Protein AF-A0A545UC79-F1 (afdb_monomer)

Organism: NCBI:txid2592383

Mean predicted aligned error: 7.48 Å

Solvent-accessible surface area (backbone atoms only — not comparable to full-atom values): 13800 Å² total; per-residue (Å²): 132,87,80,84,92,86,89,80,76,95,66,86,72,82,70,69,90,63,77,70,74,86,41,72,68,56,52,54,50,50,51,50,53,34,49,52,44,25,54,51,18,60,78,69,70,35,62,67,54,27,49,55,22,24,54,52,22,40,51,50,14,53,53,28,40,57,49,24,74,70,45,81,54,67,62,61,22,34,45,24,15,30,50,14,23,52,23,13,53,74,35,73,43,87,56,25,64,58,35,20,51,60,27,42,72,60,44,43,80,68,46,25,71,76,32,31,58,41,40,46,45,31,64,45,49,62,46,54,48,51,45,51,54,40,50,53,50,49,5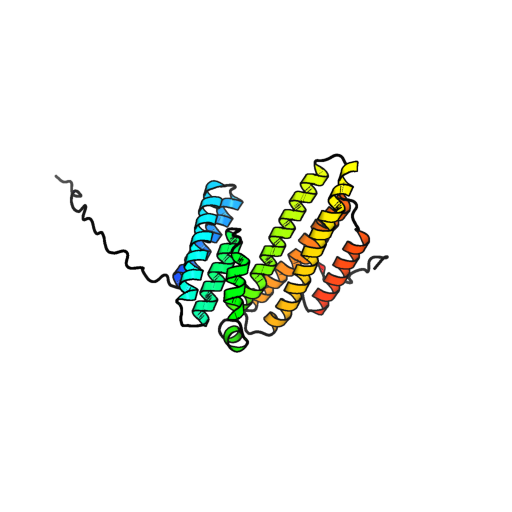5,50,51,44,50,52,41,69,73,46,60,81,85,56,11,53,77,46,17,69,60,41,53,48,43,42,49,53,48,52,54,40,50,55,51,51,56,56,49,46,58,57,48,73,76,44,90,41,60,68,66,58,55,52,54,51,50,52,52,53,37,43,44,52,51,46,48,41,53,46,50,34,40,46,38,18,58,67,14,69,34,70,41,70,63,45,54,39,50,49,53,51,48,40,52,52,41,41,75,74,67,50,88,36,75,91,51,64,67,84,79,75,77,57,98,89,100

Nearest PDB structures (foldseek):
  5cwn-assembly1_A  TM=3.348E-01  e=8.578E-02  synthetic construct
  7rdr-assembly1_A  TM=3.101E-01  e=3.745E-02  unidentified
  8fbo-assembly1_C  TM=2.788E-01  e=2.053E-01  synthetic construct
  4i1a-assembly3_A  TM=3.605E-01  e=6.729E+00  Bacillus subtilis subsp. subtilis str. 168
  4i1a-assembly3_B  TM=3.611E-01  e=9.132E+00  Bacillus subtilis subsp. subtilis str. 168

Structure (mmCIF, N/CA/C/O backbone):
data_AF-A0A545UC79-F1
#
_entry.id   AF-A0A545UC79-F1
#
loop_
_atom_site.group_PDB
_atom_site.id
_atom_site.type_symbol
_atom_site.label_atom_id
_atom_site.label_alt_id
_atom_site.label_comp_id
_atom_site.label_asym_id
_atom_site.label_entity_id
_atom_site.label_seq_id
_atom_site.pdbx_PDB_ins_code
_atom_site.Cartn_x
_atom_site.Cartn_y
_atom_site.Cartn_z
_atom_site.occupancy
_atom_site.B_iso_or_equiv
_atom_site.auth_seq_id
_atom_site.auth_comp_id
_atom_site.auth_asym_id
_atom_site.auth_atom_id
_atom_site.pdbx_PDB_model_num
ATOM 1 N N . MET A 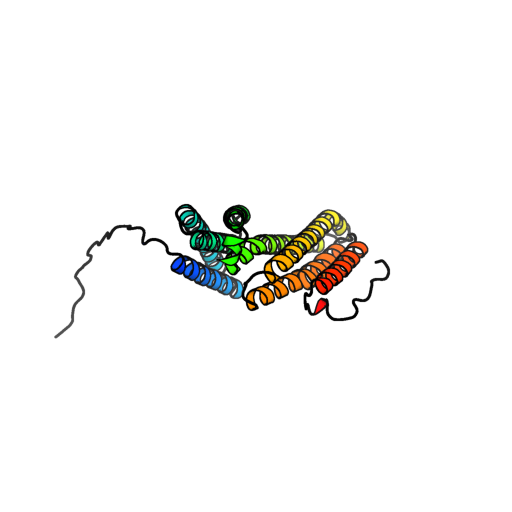1 1 ? -0.775 60.692 33.493 1.00 32.34 1 MET A N 1
ATOM 2 C CA . MET A 1 1 ? -0.676 59.958 32.210 1.00 32.34 1 MET A CA 1
ATOM 3 C C . MET A 1 1 ? 0.124 58.696 32.493 1.00 32.34 1 MET A C 1
ATOM 5 O O . MET A 1 1 ? 1.269 58.822 32.893 1.00 32.34 1 MET A O 1
ATOM 9 N N . MET A 1 2 ? -0.527 57.537 32.677 1.00 28.33 2 MET A N 1
ATOM 10 C CA . MET A 1 2 ? -0.784 56.538 31.611 1.00 28.33 2 MET A CA 1
ATOM 11 C C . MET A 1 2 ? 0.509 56.281 30.829 1.00 28.33 2 MET A C 1
ATOM 13 O O . MET A 1 2 ? 0.974 57.180 30.146 1.00 28.33 2 MET A O 1
ATOM 17 N N . THR A 1 3 ? 1.173 55.137 30.963 1.00 37.41 3 THR A N 1
ATOM 18 C CA . THR A 1 3 ? 0.657 53.778 30.719 1.00 37.41 3 THR A CA 1
ATOM 19 C C . THR A 1 3 ? 1.371 52.755 31.615 1.00 37.41 3 THR A C 1
ATOM 21 O O . THR A 1 3 ? 2.590 52.772 31.735 1.00 37.41 3 THR A O 1
ATOM 24 N N . LEU A 1 4 ? 0.625 51.973 32.400 1.00 28.64 4 LEU A N 1
ATOM 25 C CA . LEU A 1 4 ? 0.067 50.658 32.025 1.00 28.64 4 LEU A CA 1
ATOM 26 C C . LEU A 1 4 ? 1.176 49.603 31.802 1.00 28.64 4 LEU A C 1
ATOM 28 O O . LEU A 1 4 ? 1.830 49.587 30.771 1.00 28.64 4 LEU A O 1
ATOM 32 N N . GLN A 1 5 ? 1.506 48.798 32.816 1.00 32.84 5 GLN A N 1
ATOM 33 C CA . GLN A 1 5 ? 0.835 47.518 33.112 1.00 32.84 5 GLN A CA 1
ATOM 34 C C . GLN A 1 5 ? 1.309 46.383 32.189 1.00 32.84 5 GLN A C 1
ATOM 36 O O . GLN A 1 5 ? 0.741 46.179 31.121 1.00 32.84 5 GLN A O 1
ATOM 41 N N . ARG A 1 6 ? 2.328 45.636 32.652 1.00 31.09 6 ARG A N 1
ATOM 42 C CA . ARG A 1 6 ? 2.493 44.161 32.571 1.00 31.09 6 ARG A CA 1
ATOM 43 C C . ARG A 1 6 ? 3.922 43.758 32.980 1.00 31.09 6 ARG A C 1
ATOM 45 O O . ARG A 1 6 ? 4.699 43.241 32.194 1.00 31.09 6 ARG A O 1
ATOM 52 N N . PHE A 1 7 ? 4.254 43.996 34.244 1.00 35.28 7 PHE A N 1
ATOM 53 C CA . PHE A 1 7 ? 5.338 43.305 34.945 1.00 35.28 7 PHE A CA 1
ATOM 54 C C . PHE A 1 7 ? 4.713 42.691 36.191 1.00 35.28 7 PHE A C 1
ATOM 56 O O . PHE A 1 7 ? 4.659 43.324 37.237 1.00 35.28 7 PHE A O 1
ATOM 63 N N . LEU A 1 8 ? 4.113 41.514 36.037 1.00 30.45 8 LEU A N 1
ATOM 64 C CA . LEU A 1 8 ? 3.704 40.650 37.141 1.00 30.45 8 LEU A CA 1
ATOM 65 C C . LEU A 1 8 ? 3.280 39.299 36.568 1.00 30.45 8 LEU A C 1
ATOM 67 O O . LEU A 1 8 ? 2.527 39.246 35.600 1.00 30.45 8 LEU A O 1
ATOM 71 N N . LEU A 1 9 ? 3.753 38.246 37.234 1.00 29.98 9 LEU A N 1
ATOM 72 C CA . LEU A 1 9 ? 3.413 36.834 37.049 1.00 29.98 9 LEU A CA 1
ATOM 73 C C . LEU A 1 9 ? 4.197 36.096 35.953 1.00 29.98 9 LEU A C 1
ATOM 75 O O . LEU A 1 9 ? 3.643 35.390 35.118 1.00 29.98 9 LEU A O 1
ATOM 79 N N . VAL A 1 10 ? 5.525 36.100 36.110 1.00 35.62 10 VAL A N 1
ATOM 80 C CA . VAL A 1 10 ? 6.280 34.836 36.056 1.00 35.62 10 VAL A CA 1
ATOM 81 C C . VAL A 1 10 ? 5.827 34.014 37.267 1.00 35.62 10 VAL A C 1
ATOM 83 O O . VAL A 1 10 ? 6.476 33.992 38.308 1.00 35.62 10 VAL A O 1
ATOM 86 N N . PHE A 1 11 ? 4.633 33.428 37.175 1.00 33.75 11 PHE A N 1
ATOM 87 C CA . PHE A 1 11 ? 4.241 32.340 38.055 1.00 33.75 11 PHE A CA 1
ATOM 88 C C . PHE A 1 11 ? 4.544 31.061 37.303 1.00 33.75 11 PHE A C 1
ATOM 90 O O . PHE A 1 11 ? 3.885 30.688 36.335 1.00 33.75 11 PHE A O 1
ATOM 97 N N . PHE A 1 12 ? 5.621 30.449 37.767 1.00 37.44 12 PHE A N 1
ATOM 98 C CA . PHE A 1 12 ? 6.036 29.090 37.520 1.00 37.44 12 PHE A CA 1
ATOM 99 C C . PHE A 1 12 ? 4.898 28.159 37.966 1.00 37.44 12 PHE A C 1
ATOM 101 O O . PHE A 1 12 ? 4.902 27.611 39.063 1.00 37.44 12 PHE A O 1
ATOM 108 N N . VAL A 1 13 ? 3.873 28.013 37.130 1.00 38.94 13 VAL A N 1
ATOM 109 C CA . VAL A 1 13 ? 2.944 26.897 37.225 1.00 38.94 13 VAL A CA 1
ATOM 110 C C . VAL A 1 13 ? 3.593 25.765 36.443 1.00 38.94 13 VAL A C 1
ATOM 112 O O . VAL A 1 13 ? 3.283 25.497 35.287 1.00 38.94 13 VAL A O 1
ATOM 115 N N . VAL A 1 14 ? 4.516 25.083 37.125 1.00 42.03 14 VAL A N 1
ATOM 116 C CA . VAL A 1 14 ? 4.709 23.640 36.962 1.00 42.03 14 VAL A CA 1
ATOM 117 C C . VAL A 1 14 ? 3.403 23.002 37.441 1.00 42.03 14 VAL A C 1
ATOM 119 O O . VAL A 1 14 ? 3.298 22.464 38.539 1.00 42.03 14 VAL A O 1
ATOM 122 N N . ALA A 1 15 ? 2.345 23.156 36.643 1.00 37.91 15 ALA A N 1
ATOM 123 C CA . ALA A 1 15 ? 1.184 22.299 36.738 1.00 37.91 15 ALA A CA 1
ATOM 124 C C . ALA A 1 15 ? 1.618 21.003 36.083 1.00 37.91 15 ALA A C 1
ATOM 126 O O . ALA A 1 15 ? 1.737 20.920 34.866 1.00 37.91 15 ALA A O 1
ATOM 127 N N . MET A 1 16 ? 1.955 20.056 36.951 1.00 37.16 16 MET A N 1
ATOM 128 C CA . MET A 1 16 ? 1.711 18.633 36.796 1.00 37.16 16 MET A CA 1
ATOM 129 C C . MET A 1 16 ? 1.531 18.185 35.345 1.00 37.16 16 MET A C 1
ATOM 131 O O . MET A 1 16 ? 0.486 18.411 34.736 1.00 37.16 16 MET A O 1
ATOM 135 N N . THR A 1 17 ? 2.512 17.430 34.855 1.00 40.69 17 THR A N 1
ATOM 136 C CA . THR A 1 17 ? 2.341 16.394 33.836 1.00 40.69 17 THR A CA 1
ATOM 137 C C . THR A 1 17 ? 1.339 15.342 34.331 1.00 40.69 17 THR A C 1
ATOM 139 O O . THR A 1 17 ? 1.647 14.163 34.483 1.00 40.69 17 THR A O 1
ATOM 142 N N . GLY A 1 18 ? 0.107 15.760 34.616 1.00 36.09 18 GLY A N 1
ATOM 143 C CA . GLY A 1 18 ? -1.032 14.887 34.480 1.00 36.09 18 GLY A CA 1
ATOM 144 C C . GLY A 1 18 ? -1.056 14.535 33.008 1.00 36.09 18 GLY A C 1
ATOM 145 O O . GLY A 1 18 ? -1.208 15.419 32.168 1.00 36.09 18 GLY A O 1
ATOM 146 N N . CYS A 1 19 ? -0.827 13.263 32.696 1.00 47.28 19 CYS A N 1
ATOM 147 C CA . CYS A 1 19 ? -1.180 12.709 31.403 1.00 47.28 19 CYS A CA 1
ATOM 148 C C . CYS A 1 19 ? -2.651 13.069 31.178 1.00 47.28 19 CYS A C 1
ATOM 150 O O . CYS A 1 19 ? -3.532 12.384 31.696 1.00 47.28 19 CYS A O 1
ATOM 152 N N . THR A 1 20 ? -2.939 14.168 30.477 1.00 48.56 20 THR A N 1
ATOM 153 C CA . THR A 1 20 ? -4.268 14.381 29.920 1.00 48.56 20 THR A CA 1
ATOM 154 C C . THR A 1 20 ? -4.482 13.160 29.059 1.00 48.56 20 THR A C 1
ATOM 156 O O . THR A 1 20 ? -3.719 12.954 28.115 1.00 48.56 20 THR A O 1
ATOM 159 N N . ALA A 1 21 ? -5.380 12.277 29.497 1.00 57.69 21 ALA A N 1
ATOM 160 C CA . ALA A 1 21 ? -5.573 10.977 28.884 1.00 57.69 21 ALA A CA 1
ATOM 161 C C . ALA A 1 21 ? -5.749 11.209 27.388 1.00 57.69 21 ALA A C 1
ATOM 163 O O . ALA A 1 21 ? -6.736 11.814 26.992 1.00 57.69 21 ALA A O 1
ATOM 164 N N . PHE A 1 22 ? -4.748 10.830 26.592 1.00 74.69 22 PHE A N 1
ATOM 165 C CA . PHE A 1 22 ? -4.769 11.025 25.153 1.00 74.69 22 PHE A CA 1
ATOM 166 C C . PHE A 1 22 ? -5.973 10.260 24.612 1.00 74.69 22 PHE A C 1
ATOM 168 O O . PHE A 1 22 ? -5.982 9.026 24.628 1.00 74.69 22 PHE A O 1
ATOM 175 N N . GLN A 1 23 ? -7.034 10.987 24.258 1.00 89.38 23 GLN A N 1
ATOM 176 C CA . GLN A 1 23 ? -8.300 10.372 23.892 1.00 89.38 23 GLN A CA 1
ATOM 177 C C . GLN A 1 23 ? -8.288 10.022 22.410 1.00 89.38 23 GLN A C 1
ATOM 179 O O . GLN A 1 23 ? -7.609 10.647 21.595 1.00 89.38 23 GLN A O 1
ATOM 184 N N . LEU A 1 24 ? -9.122 9.058 22.026 1.00 91.38 24 LEU A N 1
ATOM 185 C CA . LEU A 1 24 ? -9.256 8.644 20.631 1.00 91.38 24 LEU A CA 1
ATOM 186 C C . LEU A 1 24 ? -9.615 9.815 19.697 1.00 91.38 24 LEU A C 1
ATOM 188 O O . LEU A 1 24 ? -9.204 9.844 18.535 1.00 91.38 24 LEU A O 1
ATOM 192 N N . ARG A 1 25 ? -10.378 10.796 20.193 1.00 92.56 25 ARG A N 1
ATOM 193 C CA . ARG A 1 25 ? -10.701 12.017 19.445 1.00 92.56 25 ARG A CA 1
ATOM 194 C C . ARG A 1 25 ? -9.442 12.824 19.122 1.00 92.56 25 ARG A C 1
ATOM 196 O O . ARG A 1 25 ? -9.257 13.206 17.969 1.00 92.56 25 ARG A O 1
ATOM 203 N N . ASP A 1 26 ? -8.574 13.020 20.110 1.00 93.75 26 ASP A N 1
ATOM 204 C CA . ASP A 1 26 ? -7.333 13.780 19.955 1.00 93.75 26 ASP A CA 1
ATOM 205 C C . ASP A 1 26 ? -6.373 13.042 19.008 1.00 93.75 26 ASP A C 1
ATOM 207 O O . ASP A 1 26 ? -5.783 13.660 18.126 1.00 93.75 26 ASP A O 1
ATOM 211 N N . ALA A 1 27 ? -6.321 11.706 19.086 1.00 95.81 27 ALA A N 1
ATOM 212 C CA . ALA A 1 27 ? -5.548 10.867 18.169 1.00 95.81 27 ALA A CA 1
ATOM 213 C C . ALA A 1 27 ? -5.991 11.000 16.704 1.00 95.81 27 ALA A C 1
ATOM 215 O O . ALA A 1 27 ? -5.165 11.125 15.799 1.00 95.81 27 ALA A O 1
ATOM 216 N N . ASN A 1 28 ? -7.303 11.014 16.453 1.00 95.19 28 ASN A N 1
ATOM 217 C CA . ASN A 1 28 ? -7.843 11.221 15.107 1.00 95.19 28 ASN A CA 1
ATOM 218 C C . ASN A 1 28 ? -7.565 12.626 14.569 1.00 95.19 28 ASN A C 1
ATOM 220 O O . ASN A 1 28 ? -7.262 12.791 13.383 1.00 95.19 28 ASN A O 1
ATOM 224 N N . GLN A 1 29 ? -7.678 13.634 15.432 1.00 96.25 29 GLN A N 1
ATOM 225 C CA . GLN A 1 29 ? -7.387 15.0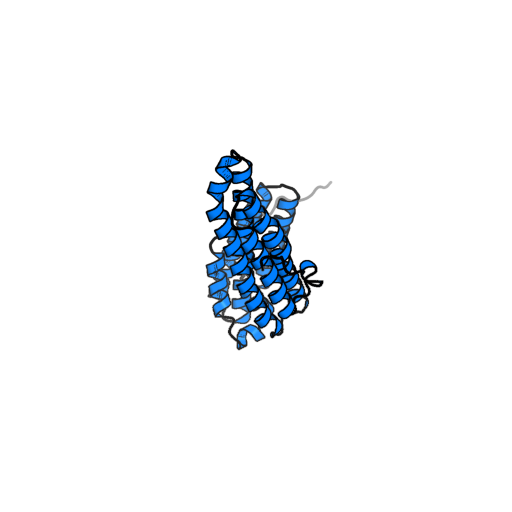10 15.064 1.00 96.25 29 GLN A CA 1
ATOM 226 C C . GLN A 1 29 ? -5.898 15.182 14.744 1.00 96.25 29 GLN A C 1
ATOM 228 O O . GLN A 1 29 ? -5.571 15.717 13.687 1.00 96.25 29 GLN A O 1
ATOM 233 N N . ALA A 1 30 ? -5.007 14.666 15.594 1.00 96.69 30 ALA A N 1
ATOM 234 C CA . ALA A 1 30 ? -3.565 14.685 15.368 1.00 96.69 30 ALA A CA 1
ATOM 235 C C . ALA A 1 30 ? -3.190 13.979 14.058 1.00 96.69 30 ALA A C 1
ATOM 237 O O . ALA A 1 30 ? -2.445 14.542 13.258 1.00 96.69 30 ALA A O 1
ATOM 238 N N . LEU A 1 31 ? -3.773 12.804 13.782 1.00 97.25 31 LEU A N 1
ATOM 239 C CA . LEU A 1 31 ? -3.550 12.087 12.522 1.00 97.25 31 LEU A CA 1
ATOM 240 C C . LEU A 1 31 ? -3.873 12.966 11.312 1.00 97.25 31 LEU A C 1
ATOM 242 O O . LEU A 1 31 ? -3.082 13.051 10.379 1.00 97.25 31 LEU A O 1
ATOM 246 N N . THR A 1 32 ? -5.025 13.636 11.347 1.00 96.19 32 THR A N 1
ATOM 247 C CA . THR A 1 32 ? -5.476 14.507 10.256 1.00 96.19 32 THR A CA 1
ATOM 248 C C . THR A 1 32 ? -4.541 15.701 10.076 1.00 96.19 32 THR A C 1
ATOM 250 O O . THR A 1 32 ? -4.117 15.974 8.957 1.00 96.19 32 THR A O 1
ATOM 253 N N . ILE A 1 33 ? -4.183 16.384 11.168 1.00 96.75 33 ILE A N 1
ATOM 254 C CA . ILE A 1 33 ? -3.300 17.560 11.145 1.00 96.75 33 ILE A CA 1
ATOM 255 C C . ILE A 1 33 ? -1.925 17.181 10.587 1.00 96.75 33 ILE A C 1
ATOM 257 O O . ILE A 1 33 ? -1.437 17.840 9.670 1.00 96.75 33 ILE A O 1
ATOM 261 N N . HIS A 1 34 ? -1.296 16.127 11.110 1.00 97.00 34 HIS A N 1
ATOM 262 C CA . HIS A 1 34 ? 0.049 15.751 10.680 1.00 97.00 34 HIS A CA 1
ATOM 263 C C . HIS A 1 34 ? 0.067 15.215 9.245 1.00 97.00 34 HIS A C 1
ATOM 265 O O . HIS A 1 34 ? 0.985 15.538 8.494 1.00 97.00 34 HIS A O 1
ATOM 271 N N . TYR A 1 35 ? -0.966 14.476 8.827 1.00 95.69 35 TYR A N 1
ATOM 272 C CA . TYR A 1 35 ? -1.107 14.045 7.436 1.00 95.69 35 TYR A CA 1
ATOM 273 C C . TYR A 1 35 ? -1.265 15.235 6.476 1.00 95.69 35 TYR A C 1
ATOM 275 O O . TYR A 1 35 ? -0.562 15.311 5.474 1.00 95.69 35 TYR A O 1
ATOM 283 N N . GLN A 1 36 ? -2.120 16.210 6.802 1.00 96.69 36 GLN A N 1
ATOM 284 C CA . GLN A 1 36 ? -2.286 17.419 5.985 1.00 96.69 36 GLN A CA 1
ATOM 285 C C . GLN A 1 36 ? -1.003 18.260 5.922 1.00 96.69 36 GLN A C 1
ATOM 287 O O . GLN A 1 36 ? -0.681 18.821 4.874 1.00 96.69 36 GLN A O 1
ATOM 292 N N . ALA A 1 37 ? -0.256 18.339 7.028 1.00 96.00 37 ALA A N 1
ATOM 293 C CA . ALA A 1 37 ? 1.046 18.998 7.053 1.00 96.00 37 ALA A CA 1
ATOM 294 C C . ALA A 1 37 ? 2.045 18.295 6.121 1.00 96.00 37 ALA A C 1
ATOM 296 O O . ALA A 1 37 ? 2.720 18.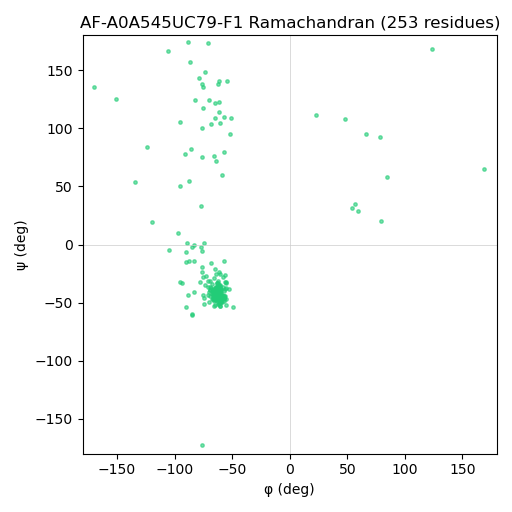970 5.343 1.00 96.00 37 ALA A O 1
ATOM 297 N N . LEU A 1 38 ? 2.090 16.957 6.146 1.00 96.50 38 LEU A N 1
ATOM 298 C CA . LEU A 1 38 ? 2.932 16.160 5.255 1.00 96.50 38 LEU A CA 1
ATOM 299 C C . LEU A 1 38 ? 2.550 16.366 3.782 1.00 96.50 38 LEU A C 1
ATOM 301 O O . LEU A 1 38 ? 3.417 16.685 2.970 1.00 96.50 38 LEU A O 1
ATOM 305 N N . GLU A 1 39 ? 1.263 16.255 3.443 1.00 95.69 39 GLU A N 1
ATOM 306 C CA . GLU A 1 39 ? 0.759 16.429 2.074 1.00 95.69 39 GLU A CA 1
ATOM 307 C C . GLU A 1 39 ? 1.073 17.835 1.534 1.00 95.69 39 GLU A C 1
ATOM 309 O O . GLU A 1 39 ? 1.590 17.994 0.424 1.00 95.69 39 GLU A O 1
ATOM 314 N N . SER A 1 40 ? 0.825 18.870 2.342 1.00 95.81 40 SER A N 1
ATOM 315 C CA . SER A 1 40 ? 1.144 20.254 1.986 1.00 95.81 40 SER A CA 1
ATOM 316 C C . SER A 1 40 ? 2.650 20.462 1.803 1.00 95.81 40 SER A C 1
ATOM 318 O O . SER A 1 40 ? 3.075 21.085 0.827 1.00 95.81 40 SER A O 1
ATOM 320 N N . ALA A 1 41 ? 3.478 19.914 2.694 1.00 95.94 41 ALA A N 1
ATOM 321 C CA . ALA A 1 41 ? 4.928 20.041 2.601 1.00 95.94 41 ALA A CA 1
ATOM 322 C C . ALA A 1 41 ? 5.489 19.344 1.354 1.00 95.94 41 ALA A C 1
ATOM 324 O O . ALA A 1 41 ? 6.330 19.919 0.662 1.00 95.94 41 ALA A O 1
ATOM 325 N N . GLN A 1 42 ? 4.990 18.149 1.023 1.00 93.31 42 GLN A N 1
ATOM 326 C CA . GLN A 1 42 ? 5.362 17.421 -0.192 1.00 93.31 42 GLN A CA 1
ATOM 327 C C . GLN A 1 42 ? 4.970 18.200 -1.451 1.00 93.31 42 GLN A C 1
ATOM 329 O O . GLN A 1 42 ? 5.803 18.396 -2.337 1.00 93.31 42 GLN A O 1
ATOM 334 N N . LYS A 1 43 ? 3.740 18.726 -1.502 1.00 95.81 43 LYS A N 1
ATOM 335 C CA . LYS A 1 43 ? 3.253 19.538 -2.626 1.00 95.81 43 LYS A CA 1
ATOM 336 C C . LYS A 1 43 ? 4.081 20.809 -2.846 1.00 95.81 43 LYS A C 1
ATOM 338 O O . LYS A 1 43 ? 4.265 21.224 -3.986 1.00 95.81 43 LYS A O 1
ATOM 343 N N . ASN A 1 44 ? 4.585 21.414 -1.771 1.00 95.56 44 ASN A N 1
ATOM 344 C CA . ASN A 1 44 ? 5.377 22.646 -1.812 1.00 95.56 44 ASN A CA 1
ATOM 345 C C . ASN A 1 44 ? 6.901 22.407 -1.778 1.00 95.56 44 ASN A C 1
ATOM 347 O O . ASN A 1 44 ? 7.659 23.362 -1.613 1.00 95.56 44 ASN A O 1
ATOM 351 N N . ALA A 1 45 ? 7.362 21.156 -1.913 1.00 94.38 45 ALA A N 1
ATOM 352 C CA . ALA A 1 45 ? 8.777 20.766 -1.854 1.00 94.38 45 ALA A CA 1
ATOM 353 C C . ALA A 1 45 ? 9.523 21.230 -0.576 1.00 94.38 45 ALA A C 1
ATOM 355 O O . ALA A 1 45 ? 10.728 21.492 -0.585 1.00 94.38 45 ALA A O 1
ATOM 356 N N . GLN A 1 46 ? 8.816 21.315 0.553 1.00 96.44 46 GLN A N 1
ATOM 357 C CA . GLN A 1 46 ? 9.352 21.751 1.843 1.00 96.44 46 GLN A CA 1
ATOM 358 C C . GLN A 1 46 ? 9.871 20.556 2.653 1.00 96.44 46 GLN A C 1
ATOM 360 O O . GLN A 1 46 ? 9.226 20.093 3.591 1.00 96.44 46 GLN A O 1
ATOM 365 N N . TRP A 1 47 ? 11.061 20.060 2.302 1.00 95.56 47 TRP A N 1
ATOM 366 C CA . TRP A 1 47 ? 11.590 18.804 2.859 1.00 95.56 47 TRP A CA 1
ATOM 367 C C . TRP A 1 47 ? 11.688 18.776 4.394 1.00 95.56 47 TRP A C 1
ATOM 369 O O . TRP A 1 47 ? 11.378 17.753 4.990 1.00 95.56 47 TRP A O 1
ATOM 379 N N . ARG A 1 48 ? 12.065 19.889 5.045 1.00 95.81 48 ARG A N 1
ATOM 380 C CA . ARG A 1 48 ? 12.165 19.953 6.519 1.00 95.81 48 ARG A CA 1
ATOM 381 C C . ARG A 1 48 ? 10.812 19.751 7.191 1.00 95.81 48 ARG A C 1
ATOM 383 O O . ARG A 1 48 ? 10.701 18.964 8.116 1.00 95.81 48 ARG A O 1
ATOM 390 N N . ILE A 1 49 ? 9.782 20.420 6.676 1.00 95.81 49 ILE A N 1
ATOM 391 C CA . ILE A 1 49 ? 8.422 20.324 7.218 1.00 95.81 49 ILE A CA 1
ATOM 392 C C . ILE A 1 49 ? 7.857 18.923 6.964 1.00 95.81 49 ILE A C 1
ATOM 394 O O . ILE A 1 49 ? 7.179 18.373 7.827 1.00 95.81 49 ILE A O 1
ATOM 398 N N . ALA A 1 50 ? 8.165 18.324 5.809 1.00 96.19 50 ALA A N 1
ATOM 399 C CA . ALA A 1 50 ? 7.789 16.942 5.529 1.00 96.19 50 ALA A CA 1
ATOM 400 C C . ALA A 1 50 ? 8.430 15.973 6.538 1.00 96.19 50 ALA A C 1
ATOM 402 O O . ALA A 1 50 ? 7.748 15.085 7.043 1.00 96.19 50 ALA A O 1
ATOM 403 N N . GLU A 1 51 ? 9.705 16.170 6.874 1.00 96.31 51 GLU A N 1
ATOM 404 C CA . GLU A 1 51 ? 10.400 15.336 7.857 1.00 96.31 51 GLU A CA 1
ATOM 405 C C . GLU A 1 51 ? 9.839 15.512 9.275 1.00 96.31 51 GLU A C 1
ATOM 407 O O . GLU A 1 51 ? 9.506 14.527 9.933 1.00 96.31 51 GLU A O 1
ATOM 412 N N . ASP A 1 52 ? 9.618 16.752 9.715 1.00 97.12 52 ASP A N 1
ATOM 413 C CA . ASP A 1 52 ? 9.003 17.040 11.017 1.00 97.12 52 ASP A CA 1
ATOM 414 C C . ASP A 1 52 ? 7.592 16.428 11.130 1.00 97.12 52 ASP A C 1
ATOM 416 O O . ASP A 1 52 ? 7.200 15.900 12.180 1.00 97.12 52 ASP A O 1
ATOM 420 N N . ALA A 1 53 ? 6.823 16.452 10.035 1.00 97.38 53 ALA A N 1
ATOM 421 C CA . ALA A 1 53 ? 5.510 15.820 9.969 1.00 97.38 53 ALA A CA 1
ATOM 422 C C . ALA A 1 53 ? 5.604 14.289 10.068 1.00 97.38 53 ALA A C 1
ATOM 424 O O . ALA A 1 53 ? 4.814 13.689 10.800 1.00 97.38 53 ALA A O 1
ATOM 425 N N . ARG A 1 54 ? 6.583 13.649 9.408 1.00 97.50 54 ARG A N 1
ATOM 426 C CA . ARG A 1 54 ? 6.822 12.198 9.535 1.00 97.50 54 ARG A CA 1
ATOM 427 C C . ARG A 1 54 ? 7.205 11.800 10.954 1.00 97.50 54 ARG A C 1
ATOM 429 O O . ARG A 1 54 ? 6.643 10.841 11.475 1.00 97.50 54 ARG A O 1
ATOM 436 N N . VAL A 1 55 ? 8.091 12.554 11.606 1.00 97.56 55 VAL A N 1
ATOM 437 C CA . VAL A 1 55 ? 8.452 12.319 13.015 1.00 97.56 55 VAL A CA 1
ATOM 438 C C . VAL A 1 55 ? 7.222 12.454 13.916 1.00 97.56 55 VAL A C 1
ATOM 440 O O . VAL A 1 55 ? 7.000 11.626 14.800 1.00 97.56 55 VAL A O 1
ATOM 443 N N . SER A 1 56 ? 6.379 13.460 13.668 1.00 98.00 56 SER A N 1
ATOM 444 C CA . SER A 1 56 ? 5.128 13.653 14.414 1.00 98.00 56 SER A CA 1
ATOM 445 C C . SER A 1 56 ? 4.153 12.484 14.222 1.00 98.00 56 SER A C 1
ATOM 447 O O . SER A 1 56 ? 3.541 12.029 15.187 1.00 98.00 56 SER A O 1
ATOM 449 N N . LEU A 1 57 ? 4.042 11.958 12.999 1.00 98.25 57 LEU A N 1
ATOM 450 C CA . LEU A 1 57 ? 3.247 10.767 12.686 1.00 98.25 57 LEU A CA 1
ATOM 451 C C . LEU A 1 57 ? 3.810 9.507 13.361 1.00 98.25 57 LEU A C 1
ATOM 453 O O . LEU A 1 57 ? 3.044 8.737 13.934 1.00 98.25 57 LEU A O 1
ATOM 457 N N . ASP A 1 58 ? 5.128 9.305 13.361 1.00 98.00 58 ASP A N 1
ATOM 458 C CA . ASP A 1 58 ? 5.750 8.149 14.019 1.00 98.00 58 ASP A CA 1
ATOM 459 C C . ASP A 1 58 ? 5.541 8.175 15.545 1.00 98.00 58 ASP A C 1
ATOM 461 O O . ASP A 1 58 ? 5.182 7.161 16.148 1.00 98.00 58 ASP A O 1
ATOM 465 N N . ASN A 1 59 ? 5.661 9.349 16.172 1.00 97.69 59 ASN A N 1
ATOM 466 C CA . ASN A 1 59 ? 5.345 9.524 17.593 1.00 97.69 59 ASN A CA 1
ATOM 467 C C . ASN A 1 59 ? 3.859 9.275 17.879 1.00 97.69 59 ASN A C 1
ATOM 469 O O . ASN A 1 59 ? 3.530 8.497 18.774 1.00 97.69 59 ASN A O 1
ATOM 473 N N . LEU A 1 60 ? 2.961 9.846 17.065 1.00 98.19 60 LEU A N 1
ATOM 474 C CA . LEU A 1 60 ? 1.524 9.588 17.160 1.00 98.19 60 LEU A CA 1
ATOM 475 C C . LEU A 1 60 ? 1.214 8.090 17.062 1.00 98.19 60 LEU A C 1
ATOM 477 O O . LEU A 1 60 ? 0.310 7.600 17.746 1.00 98.19 60 LEU A O 1
ATOM 481 N N . ALA A 1 61 ? 1.941 7.358 16.218 1.00 98.31 61 ALA A N 1
ATOM 482 C CA . ALA A 1 61 ? 1.742 5.932 16.074 1.00 98.31 61 ALA A CA 1
ATOM 483 C C . ALA A 1 61 ? 2.095 5.162 17.348 1.00 98.31 61 ALA A C 1
ATOM 485 O O . ALA A 1 61 ? 1.287 4.354 17.815 1.00 98.31 61 ALA A O 1
ATOM 486 N N . LYS A 1 62 ? 3.264 5.451 17.932 1.00 98.00 62 LYS A N 1
ATOM 487 C CA . LYS A 1 62 ? 3.723 4.846 19.191 1.00 98.00 62 LYS A CA 1
ATOM 488 C C . LYS A 1 62 ? 2.765 5.157 20.336 1.00 98.00 62 LYS A C 1
ATOM 490 O O . LYS A 1 62 ? 2.357 4.239 21.048 1.00 98.00 62 LYS A O 1
ATOM 495 N N . ASP A 1 63 ? 2.348 6.414 20.462 1.00 97.38 63 ASP A N 1
ATOM 496 C CA . ASP A 1 63 ? 1.414 6.851 21.500 1.00 97.38 63 ASP A CA 1
ATOM 497 C C . ASP A 1 63 ? 0.051 6.173 21.334 1.00 97.38 63 ASP A C 1
ATOM 499 O O . ASP A 1 63 ? -0.486 5.606 22.286 1.00 97.38 63 ASP A O 1
ATOM 503 N N . SER A 1 64 ? -0.486 6.142 20.111 1.00 98.06 64 SER A N 1
ATOM 504 C CA . SER A 1 64 ? -1.767 5.486 19.823 1.00 98.06 64 SER A CA 1
ATOM 505 C C . SER A 1 64 ? -1.711 3.986 20.108 1.00 98.06 64 SER A C 1
ATOM 507 O O . SER A 1 64 ? -2.626 3.449 20.729 1.00 98.06 64 SER A O 1
ATOM 509 N N . ALA A 1 65 ? -0.631 3.302 19.720 1.00 97.94 65 ALA A N 1
ATOM 510 C CA . ALA A 1 65 ? -0.444 1.889 20.033 1.00 97.94 65 ALA A CA 1
ATOM 511 C C . ALA A 1 65 ? -0.346 1.655 21.550 1.00 97.94 65 ALA A C 1
ATOM 513 O O . ALA A 1 65 ? -0.997 0.752 22.072 1.00 97.94 65 ALA A O 1
ATOM 514 N N . ALA A 1 66 ? 0.397 2.493 22.279 1.00 97.31 66 ALA A N 1
ATOM 515 C CA . ALA A 1 66 ? 0.504 2.398 23.733 1.00 97.31 66 ALA A CA 1
ATOM 516 C C . ALA A 1 66 ? -0.845 2.615 24.439 1.00 97.31 66 ALA A C 1
ATOM 518 O O . ALA A 1 66 ? -1.126 1.945 25.437 1.00 97.31 66 ALA A O 1
ATOM 519 N N . GLN A 1 67 ? -1.699 3.506 23.923 1.00 96.75 67 GLN A N 1
ATOM 520 C CA . GLN A 1 67 ? -3.049 3.687 24.460 1.00 96.75 67 GLN A CA 1
ATOM 521 C C . GLN A 1 67 ? -3.982 2.536 24.092 1.00 96.75 67 GLN A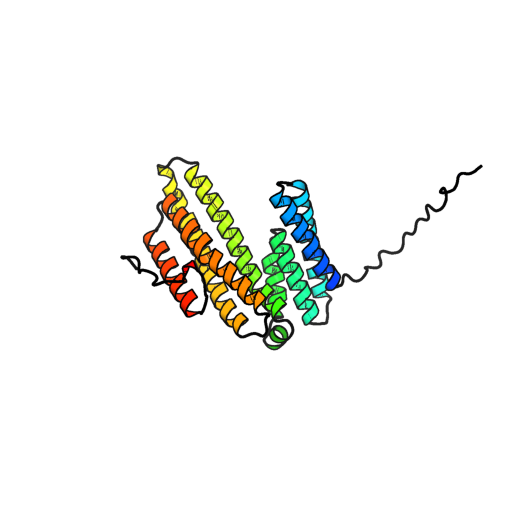 C 1
ATOM 523 O O . GLN A 1 67 ? -4.771 2.125 24.940 1.00 96.75 67 GLN A O 1
ATOM 528 N N . ALA A 1 68 ? -3.840 1.940 22.905 1.00 97.25 68 ALA A N 1
ATOM 529 C CA . ALA A 1 68 ? -4.569 0.724 22.548 1.00 97.25 68 ALA A CA 1
ATOM 530 C C . ALA A 1 68 ? -4.293 -0.417 23.544 1.00 97.25 68 ALA A C 1
ATOM 532 O O . ALA A 1 68 ? -5.207 -1.141 23.933 1.00 97.25 68 ALA A O 1
ATOM 533 N N . GLU A 1 69 ? -3.048 -0.581 24.002 1.00 96.94 69 GLU A N 1
ATOM 534 C CA . GLU A 1 69 ? -2.714 -1.640 24.965 1.00 96.94 69 GLU A CA 1
ATOM 535 C C . GLU A 1 69 ? -3.378 -1.441 26.336 1.00 96.94 69 GLU A C 1
ATOM 537 O O . GLU A 1 69 ? -3.684 -2.426 27.007 1.00 96.94 69 GLU A O 1
ATOM 542 N N . LYS A 1 70 ? -3.648 -0.191 26.729 1.00 95.62 70 LYS A N 1
ATOM 543 C CA . LYS A 1 70 ? -4.295 0.168 28.004 1.00 95.62 70 LYS A CA 1
ATOM 544 C C . LYS A 1 70 ? -5.820 0.241 27.913 1.00 95.62 70 LYS A C 1
ATOM 546 O O . LYS A 1 70 ? -6.484 0.300 28.943 1.00 95.62 70 LYS A O 1
ATOM 551 N N . GLU A 1 71 ? -6.366 0.285 26.702 1.00 95.31 71 GLU A N 1
ATOM 552 C CA . GLU A 1 71 ? -7.799 0.408 26.467 1.00 95.31 71 GLU A CA 1
ATOM 553 C C . GLU A 1 71 ? -8.524 -0.920 26.731 1.00 95.31 71 GLU A C 1
ATOM 555 O O . GLU A 1 71 ? -8.086 -1.998 26.315 1.00 95.31 71 GLU A O 1
ATOM 560 N N . SER A 1 72 ? -9.653 -0.813 27.428 1.00 93.25 72 SER A N 1
ATOM 561 C CA . SER A 1 72 ? -10.534 -1.927 27.785 1.00 93.25 72 SER A CA 1
ATOM 562 C C . SER A 1 72 ? -11.684 -2.095 26.795 1.00 93.25 72 SER A C 1
ATOM 564 O O . SER A 1 72 ? -12.110 -3.221 26.534 1.00 93.25 72 SER A O 1
ATOM 566 N N . ASP A 1 73 ? -12.161 -0.997 26.203 1.00 93.81 73 ASP A N 1
ATOM 567 C CA . ASP A 1 73 ? -13.200 -1.044 25.183 1.00 93.81 73 ASP A CA 1
ATOM 568 C C . ASP A 1 73 ? -12.618 -1.528 23.846 1.00 93.81 73 ASP A C 1
ATOM 570 O O . ASP A 1 73 ? -11.752 -0.889 23.242 1.00 93.81 73 ASP A O 1
ATOM 574 N N . ALA A 1 74 ? -13.105 -2.671 23.359 1.00 94.06 74 ALA A N 1
ATOM 575 C CA . ALA A 1 74 ? -12.587 -3.301 22.145 1.00 94.06 74 ALA A CA 1
ATOM 576 C C . ALA A 1 74 ? -12.676 -2.378 20.918 1.00 94.06 74 ALA A C 1
ATOM 578 O O . ALA A 1 74 ? -11.760 -2.353 20.094 1.00 94.06 74 ALA A O 1
ATOM 579 N N . ARG A 1 75 ? -13.745 -1.577 20.809 1.00 94.75 75 ARG A N 1
ATOM 580 C CA . ARG A 1 75 ? -13.943 -0.655 19.686 1.00 94.75 75 ARG A CA 1
ATOM 581 C C . ARG A 1 75 ? -12.913 0.473 19.714 1.00 94.75 75 ARG A C 1
ATOM 583 O O . ARG A 1 75 ? -12.286 0.737 18.688 1.00 94.75 75 ARG A O 1
ATOM 590 N N . ASN A 1 76 ? -12.687 1.100 20.864 1.00 96.00 76 ASN A N 1
ATOM 591 C CA . ASN A 1 76 ? -11.655 2.123 21.022 1.00 96.00 76 ASN A CA 1
ATOM 592 C C . ASN A 1 76 ? -10.254 1.548 20.798 1.00 96.00 76 ASN A C 1
ATOM 594 O O . ASN A 1 76 ? -9.434 2.174 20.128 1.00 96.00 76 ASN A O 1
ATOM 598 N N . LYS A 1 77 ? -9.992 0.332 21.289 1.00 97.31 77 LYS A N 1
ATOM 599 C CA . LYS A 1 77 ? -8.716 -0.361 21.096 1.00 97.31 77 LYS A CA 1
ATOM 600 C C . LYS A 1 77 ? -8.414 -0.595 19.614 1.00 97.31 77 LYS A C 1
ATOM 602 O O . LYS A 1 77 ? -7.322 -0.268 19.148 1.00 97.31 77 LYS A O 1
ATOM 607 N N . ILE A 1 78 ? -9.397 -1.087 18.856 1.00 98.06 78 ILE A N 1
ATOM 608 C CA . ILE A 1 78 ? -9.320 -1.224 17.393 1.00 98.06 78 ILE A CA 1
ATOM 609 C C . ILE A 1 78 ? -9.055 0.137 16.739 1.00 98.06 78 ILE A C 1
ATOM 611 O O . ILE A 1 78 ? -8.173 0.260 15.887 1.00 98.06 78 ILE A O 1
ATOM 615 N N . ALA A 1 79 ? -9.779 1.176 17.156 1.00 97.75 79 ALA A N 1
ATOM 616 C CA . ALA A 1 79 ? -9.649 2.505 16.579 1.00 97.75 79 ALA A CA 1
ATOM 617 C C . ALA A 1 79 ? -8.267 3.136 16.832 1.00 97.75 79 ALA A C 1
ATOM 619 O O . ALA A 1 79 ? -7.728 3.779 15.928 1.00 97.75 79 ALA A O 1
ATOM 620 N N . PHE A 1 80 ? -7.665 2.928 18.006 1.00 98.44 80 PHE A N 1
ATOM 621 C CA . PHE A 1 80 ? -6.293 3.353 18.297 1.00 98.44 80 PHE A CA 1
ATOM 622 C C . PHE A 1 80 ? -5.264 2.593 17.457 1.00 98.44 80 PHE A C 1
ATOM 624 O O . PHE A 1 80 ? -4.377 3.220 16.875 1.00 98.44 80 PHE A O 1
ATOM 631 N N . TYR A 1 81 ? -5.408 1.271 17.301 1.00 98.56 81 TYR A N 1
ATOM 632 C CA . TYR A 1 81 ? -4.542 0.511 16.395 1.00 98.56 81 TYR A CA 1
ATOM 633 C C . TYR A 1 81 ? -4.681 0.950 14.941 1.00 98.56 81 TYR A C 1
ATOM 635 O O . TYR A 1 81 ? -3.678 1.001 14.227 1.00 98.56 81 TYR A O 1
ATOM 643 N N . ARG A 1 82 ? -5.888 1.319 14.492 1.00 98.38 82 ARG A N 1
ATOM 644 C CA . ARG A 1 82 ? -6.067 1.929 13.169 1.00 98.38 82 ARG A CA 1
ATOM 645 C C . ARG A 1 82 ? -5.257 3.221 13.069 1.00 98.38 82 ARG A C 1
ATOM 647 O O . ARG A 1 82 ? -4.543 3.386 12.084 1.00 98.38 82 ARG A O 1
ATOM 654 N N . VAL A 1 83 ? -5.365 4.133 14.042 1.00 98.50 83 VAL A N 1
ATOM 655 C CA . VAL A 1 83 ? -4.583 5.386 14.025 1.00 98.50 83 VAL A CA 1
ATOM 656 C C . VAL A 1 83 ? -3.090 5.076 13.956 1.00 98.50 83 VAL A C 1
ATOM 658 O O . VAL A 1 83 ? -2.418 5.611 13.080 1.00 98.50 83 VAL A O 1
ATOM 661 N N . ALA A 1 84 ? -2.595 4.155 14.787 1.00 98.56 84 ALA A N 1
ATOM 662 C CA . ALA A 1 84 ? -1.192 3.750 14.780 1.00 98.56 84 ALA A CA 1
ATOM 663 C C . ALA A 1 84 ? -0.741 3.169 13.431 1.00 98.56 84 ALA A C 1
ATOM 665 O O . ALA A 1 84 ? 0.329 3.500 12.925 1.00 98.56 84 ALA A O 1
ATOM 666 N N . THR A 1 85 ? -1.582 2.344 12.811 1.00 98.50 85 THR A N 1
ATOM 667 C CA . THR A 1 85 ? -1.307 1.715 11.511 1.00 98.50 85 THR A CA 1
ATOM 668 C C . THR A 1 85 ? -1.267 2.735 10.372 1.00 98.50 85 THR A C 1
ATOM 670 O O . THR A 1 85 ? -0.393 2.678 9.514 1.00 98.50 85 THR A O 1
ATOM 673 N N . ILE A 1 86 ? -2.191 3.700 10.348 1.00 97.94 86 ILE A N 1
ATOM 674 C CA . ILE A 1 86 ? -2.168 4.754 9.324 1.00 97.94 86 ILE A CA 1
ATOM 675 C C . ILE A 1 86 ? -0.977 5.680 9.563 1.00 97.94 86 ILE A C 1
ATOM 677 O O . ILE A 1 86 ? -0.277 6.024 8.620 1.00 97.94 86 ILE A O 1
ATOM 681 N N . ALA A 1 87 ? -0.728 6.071 10.812 1.00 98.19 87 ALA A N 1
ATOM 682 C CA . ALA A 1 87 ? 0.365 6.971 11.147 1.00 98.19 87 ALA A CA 1
ATOM 683 C C . ALA A 1 87 ? 1.735 6.366 10.785 1.00 98.19 87 ALA A C 1
ATOM 685 O O . ALA A 1 87 ? 2.529 7.048 10.148 1.00 98.19 87 ALA A O 1
ATOM 686 N N . THR A 1 88 ? 1.961 5.074 11.067 1.00 97.62 88 THR A N 1
ATOM 687 C CA . THR A 1 88 ? 3.173 4.349 10.624 1.00 97.62 88 THR A CA 1
ATOM 688 C C . THR A 1 88 ? 3.305 4.262 9.109 1.00 97.62 88 THR A C 1
ATOM 690 O O . THR A 1 88 ? 4.411 4.386 8.593 1.00 97.62 88 THR A O 1
ATOM 693 N N . TRP A 1 89 ? 2.201 4.078 8.379 1.00 97.00 89 TRP A N 1
ATOM 694 C CA . TRP A 1 89 ? 2.230 4.117 6.915 1.00 97.00 89 TRP A CA 1
ATOM 695 C C . TRP A 1 89 ? 2.696 5.473 6.395 1.00 97.00 89 TRP A C 1
ATOM 697 O O . TRP A 1 89 ? 3.588 5.532 5.554 1.00 97.00 89 TRP A O 1
ATOM 707 N N . GLN A 1 90 ? 2.138 6.556 6.929 1.00 96.31 90 GLN A N 1
ATOM 708 C CA . GLN A 1 90 ? 2.468 7.908 6.483 1.00 96.31 90 GLN A CA 1
ATOM 709 C C . GLN A 1 90 ? 3.867 8.361 6.927 1.00 96.31 90 GLN A C 1
ATOM 711 O O . GLN A 1 90 ? 4.488 9.175 6.248 1.00 96.31 90 GLN A O 1
ATOM 716 N N . SER A 1 91 ? 4.384 7.833 8.039 1.00 95.94 91 SER A N 1
ATOM 717 C CA . SER A 1 91 ? 5.758 8.086 8.486 1.00 95.94 91 SER A CA 1
ATOM 718 C C . SER A 1 91 ? 6.804 7.167 7.849 1.00 95.94 91 SER A C 1
ATOM 720 O O . SER A 1 91 ? 7.985 7.343 8.133 1.00 95.94 91 SER A O 1
ATOM 722 N N . GLU A 1 92 ? 6.399 6.209 7.005 1.00 93.44 92 GLU A N 1
ATOM 723 C CA . GLU A 1 92 ? 7.282 5.195 6.401 1.00 93.44 92 GLU A CA 1
ATOM 724 C C . GLU A 1 92 ? 7.997 4.312 7.452 1.00 93.44 92 GLU A C 1
ATOM 726 O O . GLU A 1 92 ? 9.094 3.796 7.236 1.00 93.44 92 GLU A O 1
ATOM 731 N N . SER A 1 93 ? 7.359 4.116 8.609 1.00 92.94 93 SER A N 1
ATOM 732 C CA . SER A 1 93 ? 7.891 3.346 9.738 1.00 92.94 93 SER A CA 1
ATOM 733 C C . SER A 1 93 ? 7.759 1.832 9.532 1.00 92.94 93 SER A C 1
ATOM 735 O O . SER A 1 93 ? 6.746 1.332 9.033 1.00 92.94 93 SER A O 1
ATOM 737 N N . SER A 1 94 ? 8.756 1.063 9.986 1.00 92.56 94 SER A N 1
ATOM 738 C CA . SER A 1 94 ? 8.775 -0.407 9.884 1.00 92.56 94 SER A CA 1
ATOM 739 C C . SER A 1 94 ? 7.737 -1.107 10.768 1.00 92.56 94 SER A C 1
ATOM 741 O O . SER A 1 94 ? 7.432 -2.281 10.555 1.00 92.56 94 SER A O 1
ATOM 743 N N . GLU A 1 95 ? 7.169 -0.399 11.746 1.00 95.12 95 GLU A N 1
ATOM 744 C CA . GLU A 1 95 ? 6.215 -0.948 12.719 1.00 95.12 95 GLU A CA 1
ATOM 745 C C . GLU A 1 95 ? 4.802 -1.163 12.149 1.00 95.12 95 GLU A C 1
ATOM 747 O O . GLU A 1 95 ? 3.948 -1.754 12.818 1.00 95.12 95 GLU A O 1
ATOM 752 N N . LEU A 1 96 ? 4.546 -0.740 10.903 1.00 95.44 96 LEU A N 1
ATOM 753 C CA . LEU A 1 96 ? 3.235 -0.829 10.253 1.00 95.44 96 LEU A CA 1
ATOM 754 C C . LEU A 1 96 ? 2.618 -2.222 10.371 1.00 95.44 96 LEU A C 1
ATOM 756 O O . LEU A 1 96 ? 1.492 -2.372 10.852 1.00 95.44 96 LEU A O 1
ATOM 760 N N . SER A 1 97 ? 3.358 -3.251 9.949 1.00 93.81 97 SER A N 1
ATOM 761 C CA . SER A 1 97 ? 2.863 -4.633 9.962 1.00 93.81 97 SER A CA 1
ATOM 762 C C . SER A 1 97 ? 2.577 -5.116 11.385 1.00 93.81 97 SER A C 1
ATOM 764 O O . SER A 1 97 ? 1.628 -5.869 11.602 1.00 93.81 97 SER A O 1
ATOM 766 N N . GLY A 1 98 ? 3.361 -4.653 12.364 1.00 96.94 98 GLY A N 1
ATOM 767 C CA . GLY A 1 98 ? 3.180 -4.976 13.776 1.00 96.94 98 GLY A CA 1
ATOM 768 C C . GLY A 1 98 ? 1.869 -4.419 14.327 1.00 96.94 98 GLY A C 1
ATOM 769 O O . GLY A 1 98 ? 1.063 -5.169 14.885 1.00 96.94 98 GLY A O 1
ATOM 770 N N . TYR A 1 99 ? 1.614 -3.122 14.137 1.00 98.00 99 TYR A N 1
ATOM 771 C CA . TYR A 1 99 ? 0.383 -2.487 14.619 1.00 98.00 99 TYR A CA 1
ATOM 772 C C . TYR A 1 99 ? -0.859 -2.958 13.867 1.00 98.00 99 TYR A C 1
ATOM 774 O O . TYR A 1 99 ? -1.879 -3.239 14.503 1.00 98.00 99 TYR A O 1
ATOM 782 N N . ALA A 1 100 ? -0.759 -3.149 12.551 1.00 97.38 100 ALA A N 1
ATOM 783 C CA . ALA A 1 100 ? -1.856 -3.691 11.766 1.00 97.38 100 ALA A CA 1
ATOM 784 C C . ALA A 1 100 ? -2.227 -5.110 12.208 1.00 97.38 100 ALA A C 1
ATOM 786 O O . ALA A 1 100 ? -3.406 -5.410 12.379 1.00 97.38 100 ALA A O 1
ATOM 787 N N . ALA A 1 101 ? -1.238 -5.976 12.456 1.00 97.19 101 ALA A N 1
ATOM 788 C CA . ALA A 1 101 ? -1.483 -7.337 12.926 1.00 97.19 101 ALA A CA 1
ATOM 789 C C . ALA A 1 101 ? -2.106 -7.359 14.329 1.00 97.19 101 ALA A C 1
ATOM 791 O O . ALA A 1 101 ? -3.020 -8.146 14.580 1.00 97.19 101 ALA A O 1
ATOM 792 N N . LYS A 1 102 ? -1.645 -6.497 15.245 1.00 97.62 102 LYS A N 1
ATOM 793 C CA . LYS A 1 102 ? -2.235 -6.373 16.587 1.00 97.62 102 LYS A CA 1
ATOM 794 C C . LYS A 1 102 ? -3.696 -5.926 16.526 1.00 97.62 102 LYS A C 1
ATOM 796 O O . LYS A 1 102 ? -4.540 -6.570 17.143 1.00 97.62 102 LYS A O 1
ATOM 801 N N . GLY A 1 103 ? -4.003 -4.884 15.752 1.00 96.81 103 GLY A N 1
ATOM 802 C CA . GLY A 1 103 ? -5.376 -4.413 15.564 1.00 96.81 103 GLY A CA 1
ATOM 803 C C . GLY A 1 103 ? -6.254 -5.424 14.827 1.00 96.81 103 GLY A C 1
ATOM 804 O O . GLY A 1 103 ? -7.371 -5.700 15.252 1.00 96.81 103 GLY A O 1
ATOM 805 N N . GLY A 1 104 ? -5.741 -6.029 13.756 1.00 95.69 104 GLY A N 1
ATOM 806 C CA . GLY A 1 104 ? -6.471 -6.990 12.929 1.00 95.69 104 GLY A CA 1
ATOM 807 C C . GLY A 1 104 ? -6.885 -8.256 13.681 1.00 95.69 104 GLY A C 1
ATOM 808 O O . GLY A 1 104 ? -7.961 -8.785 13.421 1.00 95.69 104 GLY A O 1
ATOM 809 N N . LYS A 1 105 ? -6.101 -8.707 14.671 1.00 96.19 105 LYS A N 1
ATOM 810 C CA . LYS A 1 105 ? -6.481 -9.828 15.555 1.00 96.19 105 LYS A CA 1
ATOM 811 C C . LYS A 1 105 ? -7.748 -9.562 16.369 1.00 96.19 105 LYS A C 1
ATOM 813 O O . LYS A 1 105 ? -8.393 -10.513 16.789 1.00 96.19 105 LYS A O 1
ATOM 818 N N . LEU A 1 106 ? -8.086 -8.295 16.601 1.00 96.12 106 LEU A N 1
ATOM 819 C CA . LEU A 1 106 ? -9.295 -7.904 17.324 1.00 96.12 106 LEU A CA 1
ATOM 820 C C . LEU A 1 106 ? -10.528 -7.872 16.411 1.00 96.12 106 LEU A C 1
ATOM 822 O O . LEU A 1 106 ? -11.643 -7.819 16.910 1.00 96.12 106 LEU A O 1
ATOM 826 N N . CYS A 1 107 ? -10.344 -7.906 15.090 1.00 94.94 107 CYS A N 1
ATOM 827 C CA . CYS A 1 107 ? -11.403 -7.782 14.090 1.00 94.94 107 CYS A CA 1
ATOM 828 C C . CYS A 1 107 ? -12.050 -9.129 13.736 1.00 94.94 107 CYS A C 1
ATOM 830 O O . CYS A 1 107 ? -12.110 -9.514 12.567 1.00 94.94 107 CYS A O 1
ATOM 832 N N . ASP A 1 108 ? -12.531 -9.846 14.752 1.00 90.06 108 ASP A N 1
ATOM 833 C CA . ASP A 1 108 ? -13.411 -11.007 14.580 1.00 90.06 108 ASP A CA 1
ATOM 834 C C . ASP A 1 108 ? -14.821 -10.594 14.114 1.00 90.06 108 ASP A C 1
ATOM 836 O O . ASP A 1 108 ? -15.135 -9.410 14.033 1.00 90.06 108 ASP A O 1
ATOM 840 N N . GLY A 1 109 ? -15.696 -11.553 13.794 1.00 84.06 109 GLY A N 1
ATOM 841 C CA . GLY A 1 109 ? -17.028 -11.256 13.246 1.00 84.06 109 GLY A CA 1
ATOM 842 C C . GLY A 1 109 ? -17.887 -10.319 14.112 1.00 84.06 109 GLY A C 1
ATOM 843 O O . GLY A 1 109 ? -18.644 -9.517 13.568 1.00 84.06 109 GLY A O 1
ATOM 844 N N . GLU A 1 110 ? -17.760 -10.362 15.441 1.00 90.06 110 GLU A N 1
ATOM 845 C CA . GLU A 1 110 ? -18.501 -9.464 16.333 1.00 90.06 110 GLU A CA 1
ATOM 846 C C . GLU A 1 110 ? -17.910 -8.049 16.299 1.00 90.06 110 GLU A C 1
ATOM 848 O O . GLU A 1 110 ? -18.622 -7.065 16.073 1.00 90.06 110 GLU A O 1
ATOM 853 N N . ASN A 1 111 ? -16.598 -7.934 16.482 1.00 92.44 111 ASN A N 1
ATOM 854 C CA . ASN A 1 111 ? -15.917 -6.647 16.530 1.00 92.44 111 ASN A CA 1
ATOM 855 C C . ASN A 1 111 ? -15.844 -5.964 15.161 1.00 92.44 111 ASN A C 1
ATOM 857 O O . ASN A 1 111 ? -15.940 -4.738 15.084 1.00 92.44 111 ASN A O 1
ATOM 861 N N . PHE A 1 112 ? -15.766 -6.732 14.075 1.00 92.50 112 PHE A N 1
ATOM 862 C CA . PHE A 1 112 ? -15.868 -6.216 12.714 1.00 92.50 112 PHE A CA 1
ATOM 863 C C . PHE A 1 112 ? -17.226 -5.542 12.499 1.00 92.50 112 PHE A C 1
ATOM 865 O O . PHE A 1 112 ? -17.286 -4.461 11.925 1.00 92.50 112 PHE A O 1
ATOM 872 N N . ASN A 1 113 ? -18.316 -6.105 13.029 1.00 90.19 113 ASN A N 1
ATOM 873 C CA . ASN A 1 113 ? -19.637 -5.476 12.949 1.00 90.19 113 ASN A CA 1
ATOM 874 C C . ASN A 1 113 ? -19.753 -4.208 13.812 1.00 90.19 113 ASN A C 1
ATOM 876 O O . ASN A 1 113 ? -20.472 -3.281 13.437 1.00 90.19 113 ASN A O 1
ATOM 880 N N . LYS A 1 114 ? -19.035 -4.133 14.941 1.00 91.31 114 LYS A N 1
ATOM 881 C CA . LYS A 1 114 ? -19.008 -2.948 15.823 1.00 91.31 114 LYS A CA 1
ATOM 882 C C . LYS A 1 114 ? -18.125 -1.813 15.290 1.00 91.31 114 LYS A C 1
ATOM 884 O O . LYS A 1 114 ? -18.414 -0.642 15.544 1.00 91.31 114 LYS A O 1
ATOM 889 N N . ALA A 1 115 ? -17.049 -2.143 14.579 1.00 94.00 115 ALA A N 1
ATOM 890 C CA . ALA A 1 115 ? -16.061 -1.194 14.066 1.00 94.00 115 ALA A CA 1
ATOM 891 C C . ALA A 1 115 ? -15.694 -1.464 12.588 1.00 94.00 115 ALA A C 1
ATOM 893 O O . ALA A 1 115 ? -14.508 -1.566 12.259 1.00 94.00 115 ALA A O 1
ATOM 894 N N . PRO A 1 116 ? -16.673 -1.544 11.662 1.00 94.12 116 PRO A N 1
ATOM 895 C CA . PRO A 1 116 ? -16.452 -2.062 10.308 1.00 94.12 116 PRO A CA 1
ATOM 896 C C . PRO A 1 116 ? -15.446 -1.235 9.519 1.00 94.12 116 PRO A C 1
ATOM 898 O O . PRO A 1 116 ? -14.577 -1.788 8.848 1.00 94.12 116 PRO A O 1
ATOM 901 N N . ARG A 1 117 ? -15.497 0.095 9.651 1.00 94.38 117 ARG A N 1
ATOM 902 C CA . ARG A 1 117 ? -14.513 0.995 9.042 1.00 94.38 117 ARG A CA 1
ATOM 903 C C . ARG A 1 117 ? -13.102 0.711 9.552 1.00 94.38 117 ARG A C 1
ATOM 905 O O . ARG A 1 117 ? -12.191 0.553 8.746 1.00 94.38 117 ARG A O 1
ATOM 912 N N . ASP A 1 118 ? -12.909 0.683 10.867 1.00 96.38 118 ASP A N 1
ATOM 913 C CA . ASP A 1 118 ? -11.569 0.592 11.448 1.00 96.38 118 ASP A CA 1
ATOM 914 C C . ASP A 1 118 ? -10.945 -0.782 11.178 1.00 96.38 118 ASP A C 1
ATOM 916 O O . ASP A 1 118 ? -9.781 -0.860 10.785 1.00 96.38 118 ASP A O 1
ATOM 920 N N . CYS A 1 119 ? -11.747 -1.846 11.255 1.00 96.75 119 CYS A N 1
ATOM 921 C CA . CYS A 1 119 ? -11.331 -3.191 10.870 1.00 96.75 119 CYS A CA 1
ATOM 922 C C . CYS A 1 119 ? -11.032 -3.328 9.375 1.00 96.75 119 CYS A C 1
ATOM 924 O O . CYS A 1 119 ? -10.040 -3.958 8.997 1.00 96.75 119 CYS A O 1
ATOM 926 N N . SER A 1 120 ? -11.825 -2.683 8.517 1.00 96.25 120 SER A N 1
ATOM 927 C CA . SER A 1 120 ? -11.530 -2.624 7.083 1.00 96.25 120 SER A CA 1
ATOM 928 C C . SER A 1 120 ? -10.207 -1.902 6.826 1.00 96.25 120 SER A C 1
ATOM 930 O O . SER A 1 120 ? -9.375 -2.407 6.079 1.00 96.25 120 SER A O 1
ATOM 932 N N . MET A 1 121 ? -9.949 -0.774 7.498 1.00 96.38 121 MET A N 1
ATOM 933 C CA . MET A 1 121 ? -8.681 -0.044 7.378 1.00 96.38 121 MET A CA 1
ATOM 934 C C . MET A 1 121 ? -7.478 -0.873 7.832 1.00 96.38 121 MET A C 1
ATOM 936 O O . MET A 1 121 ? -6.496 -0.952 7.102 1.00 96.38 121 MET A O 1
ATOM 940 N N . LEU A 1 122 ? -7.566 -1.542 8.982 1.00 96.94 122 LEU A N 1
ATOM 941 C CA . LEU A 1 122 ? -6.514 -2.442 9.478 1.00 96.94 122 LEU A CA 1
ATOM 942 C C . LEU A 1 122 ? -6.231 -3.613 8.528 1.00 96.94 122 LEU A C 1
ATOM 944 O O . LEU A 1 122 ? -5.126 -4.148 8.513 1.00 96.94 122 LEU A O 1
ATOM 948 N N . THR A 1 123 ? -7.220 -3.985 7.718 1.00 94.00 123 THR A N 1
ATOM 949 C CA . THR A 1 123 ? -7.107 -5.052 6.724 1.00 94.00 123 THR A CA 1
ATOM 950 C C . THR A 1 123 ? -6.462 -4.573 5.420 1.00 94.00 123 THR A C 1
ATOM 952 O O . THR A 1 123 ? -5.659 -5.301 4.839 1.00 94.00 123 THR A O 1
ATOM 955 N N . VAL A 1 124 ? -6.806 -3.373 4.938 1.00 95.56 124 VAL A N 1
ATOM 956 C CA . VAL A 1 124 ? -6.364 -2.894 3.612 1.00 95.56 124 VAL A CA 1
ATOM 957 C C . VAL A 1 124 ? -5.094 -2.052 3.651 1.00 95.56 124 VAL A C 1
ATOM 959 O O . VAL A 1 124 ? -4.299 -2.130 2.719 1.00 95.56 124 VAL A O 1
ATOM 962 N N . VAL A 1 125 ? -4.867 -1.270 4.713 1.00 96.19 125 VAL A N 1
ATOM 963 C CA . VAL A 1 125 ? -3.723 -0.343 4.801 1.00 96.19 125 VAL A CA 1
ATOM 964 C C . VAL A 1 125 ? -2.373 -1.049 4.625 1.00 96.19 125 VAL A C 1
ATOM 966 O O . VAL A 1 125 ? -1.572 -0.549 3.840 1.00 96.19 125 VAL A O 1
ATOM 969 N N . PRO A 1 126 ? -2.102 -2.219 5.237 1.00 96.31 126 PRO A N 1
ATOM 970 C CA . PRO A 1 126 ? -0.828 -2.912 5.024 1.00 96.31 126 PRO A CA 1
ATOM 971 C C . PRO A 1 126 ? -0.588 -3.331 3.580 1.00 96.31 126 PRO A C 1
ATOM 973 O O . PRO A 1 126 ? 0.542 -3.285 3.101 1.00 96.31 126 PRO A O 1
ATOM 976 N N . VAL A 1 127 ? -1.655 -3.700 2.871 1.00 96.56 127 VAL A N 1
ATOM 977 C CA . VAL A 1 127 ? -1.575 -4.082 1.459 1.00 96.56 127 VAL A CA 1
ATOM 978 C C . VAL A 1 127 ? -1.283 -2.853 0.601 1.00 96.56 127 VAL A C 1
ATOM 980 O O . VAL A 1 127 ? -0.412 -2.899 -0.261 1.00 96.56 127 VAL A O 1
ATOM 983 N N . LEU A 1 128 ? -1.955 -1.729 0.870 1.00 95.81 128 LEU A N 1
ATOM 984 C CA . LEU A 1 128 ? -1.703 -0.466 0.169 1.00 95.81 128 LEU A CA 1
ATOM 985 C C . LEU A 1 128 ? -0.282 0.058 0.423 1.00 95.81 128 LEU A C 1
ATOM 987 O O . LEU A 1 128 ? 0.390 0.482 -0.513 1.00 95.81 128 LEU A O 1
ATOM 991 N N . ALA A 1 129 ? 0.216 -0.054 1.653 1.00 95.88 129 ALA A N 1
ATOM 992 C CA . ALA A 1 129 ? 1.588 0.314 1.981 1.00 95.88 129 ALA A CA 1
ATOM 993 C C . ALA A 1 129 ? 2.619 -0.550 1.239 1.00 95.88 129 ALA A C 1
ATOM 995 O O . ALA A 1 129 ? 3.585 -0.024 0.684 1.00 95.88 129 ALA A O 1
ATOM 996 N N . ALA A 1 130 ? 2.391 -1.865 1.152 1.00 96.50 130 ALA A N 1
ATOM 997 C CA . ALA A 1 130 ? 3.241 -2.763 0.371 1.00 96.50 130 ALA A CA 1
ATOM 998 C C . ALA A 1 130 ? 3.212 -2.428 -1.133 1.00 96.50 130 ALA A C 1
ATOM 1000 O O . ALA A 1 130 ? 4.242 -2.495 -1.810 1.00 96.50 130 ALA A O 1
ATOM 1001 N N . VAL A 1 131 ? 2.054 -2.021 -1.661 1.00 97.12 131 VAL A N 1
ATOM 1002 C CA . VAL A 1 131 ? 1.907 -1.541 -3.043 1.00 97.12 131 VAL A CA 1
ATOM 1003 C C . VAL A 1 131 ? 2.722 -0.272 -3.283 1.00 97.12 131 VAL A C 1
ATOM 1005 O O . VAL A 1 131 ? 3.395 -0.171 -4.312 1.00 97.12 131 VAL A O 1
ATOM 1008 N N . ASP A 1 132 ? 2.698 0.687 -2.360 1.00 95.69 132 ASP A N 1
ATOM 1009 C CA . ASP A 1 132 ? 3.483 1.918 -2.477 1.00 95.69 132 ASP A CA 1
ATOM 1010 C C . ASP A 1 132 ? 4.986 1.642 -2.415 1.00 95.69 132 ASP A C 1
ATOM 1012 O O . ASP A 1 132 ? 5.723 2.116 -3.282 1.00 95.69 132 ASP A O 1
ATOM 1016 N N . GLN A 1 133 ? 5.433 0.785 -1.492 1.00 95.69 133 GLN A N 1
ATOM 1017 C CA . GLN A 1 133 ? 6.831 0.356 -1.419 1.00 95.69 133 GLN A CA 1
ATOM 1018 C C . GLN A 1 133 ? 7.280 -0.346 -2.712 1.00 95.69 133 GLN A C 1
ATOM 1020 O O . GLN A 1 133 ? 8.346 -0.047 -3.252 1.00 95.69 133 GLN A O 1
ATOM 1025 N N . THR A 1 134 ? 6.452 -1.246 -3.246 1.00 97.75 134 THR A N 1
ATOM 1026 C CA . THR A 1 134 ? 6.740 -1.948 -4.506 1.00 97.75 134 THR A CA 1
ATOM 1027 C C . THR A 1 134 ? 6.794 -0.970 -5.681 1.00 97.75 134 THR A C 1
ATOM 1029 O O . THR A 1 134 ? 7.680 -1.065 -6.529 1.00 97.75 134 THR A O 1
ATOM 1032 N N . SER A 1 135 ? 5.895 0.017 -5.709 1.00 97.06 135 SER A N 1
ATOM 1033 C CA . SER A 1 135 ? 5.870 1.062 -6.742 1.00 97.06 135 SER A CA 1
ATOM 1034 C C . SER A 1 135 ? 7.123 1.937 -6.698 1.00 97.06 135 SER A C 1
ATOM 1036 O O . SER A 1 135 ? 7.711 2.210 -7.742 1.00 97.06 135 SER A O 1
ATOM 1038 N N . ALA A 1 136 ? 7.573 2.329 -5.502 1.00 95.94 136 ALA A N 1
ATOM 1039 C CA . ALA A 1 136 ? 8.827 3.056 -5.327 1.00 95.94 136 ALA A CA 1
ATOM 1040 C C . ALA A 1 136 ? 10.028 2.223 -5.811 1.00 95.94 136 ALA A C 1
ATOM 1042 O O . ALA A 1 136 ? 10.896 2.741 -6.515 1.00 95.94 136 ALA A O 1
ATOM 1043 N N . GLY A 1 137 ? 10.031 0.918 -5.515 1.00 97.81 137 GLY A N 1
ATOM 1044 C CA . GLY A 1 137 ? 11.015 -0.031 -6.036 1.00 97.81 137 GLY A CA 1
ATOM 1045 C C . GLY A 1 137 ? 11.029 -0.092 -7.566 1.00 97.81 137 GLY A C 1
ATOM 1046 O O . GLY A 1 137 ? 12.099 -0.034 -8.166 1.00 97.81 137 GLY A O 1
ATOM 1047 N N . ILE A 1 138 ? 9.859 -0.126 -8.212 1.00 97.88 138 ILE A N 1
ATOM 1048 C CA . ILE A 1 138 ? 9.745 -0.077 -9.680 1.00 97.88 138 ILE A CA 1
ATOM 1049 C C . ILE A 1 138 ? 10.371 1.203 -10.232 1.00 97.88 138 ILE A C 1
ATOM 1051 O O . ILE A 1 138 ? 11.201 1.130 -11.137 1.00 97.88 138 ILE A O 1
ATOM 1055 N N . SER A 1 139 ? 10.029 2.367 -9.672 1.00 97.62 139 SER A N 1
ATOM 1056 C CA . SER A 1 139 ? 10.605 3.646 -10.104 1.00 97.62 139 SER A CA 1
ATOM 1057 C C . SER A 1 139 ? 12.124 3.693 -9.919 1.00 97.62 139 SER A C 1
ATOM 1059 O O . SER A 1 139 ? 12.835 4.230 -10.770 1.00 97.62 139 SER A O 1
ATOM 1061 N N . GLN A 1 140 ? 12.641 3.115 -8.831 1.00 97.75 140 GLN A N 1
ATOM 1062 C CA . GLN A 1 140 ? 14.077 3.034 -8.581 1.00 97.75 140 GLN A CA 1
ATOM 1063 C C . GLN A 1 140 ? 14.786 2.151 -9.615 1.00 97.75 140 GLN A C 1
ATOM 1065 O O . GLN A 1 140 ? 15.790 2.582 -10.185 1.00 97.75 140 GLN A O 1
ATOM 1070 N N . VAL A 1 141 ? 14.267 0.948 -9.879 1.00 97.94 141 VAL A N 1
ATOM 1071 C CA . VAL A 1 141 ? 14.862 0.017 -10.850 1.00 97.94 141 VAL A CA 1
ATOM 1072 C C . VAL A 1 141 ? 14.783 0.582 -12.265 1.00 97.94 141 VAL A C 1
ATOM 1074 O O . VAL A 1 141 ? 15.774 0.523 -12.989 1.00 97.94 141 VAL A O 1
ATOM 1077 N N . ASP A 1 142 ? 13.659 1.193 -12.658 1.00 97.38 142 ASP A N 1
ATOM 1078 C CA . ASP A 1 142 ? 13.531 1.816 -13.983 1.00 97.38 142 ASP A CA 1
ATOM 1079 C C . ASP A 1 142 ? 14.557 2.945 -14.157 1.00 97.38 142 ASP A C 1
ATOM 1081 O O . ASP A 1 142 ? 15.256 3.005 -15.171 1.00 97.38 142 ASP A O 1
ATOM 1085 N N . LYS A 1 143 ? 14.737 3.788 -13.130 1.00 97.19 143 LYS A N 1
ATOM 1086 C CA . LYS A 1 143 ? 15.762 4.840 -13.132 1.00 97.19 143 LYS A CA 1
ATOM 1087 C C . LYS A 1 143 ? 17.171 4.262 -13.277 1.00 97.19 143 LYS A C 1
ATOM 1089 O O . LYS A 1 143 ? 17.943 4.766 -14.092 1.00 97.19 143 LYS A O 1
ATOM 1094 N N . GLN A 1 144 ? 17.508 3.220 -12.517 1.00 96.62 144 GLN A N 1
ATOM 1095 C CA . GLN A 1 144 ? 18.821 2.567 -12.580 1.00 96.62 144 GLN A CA 1
ATOM 1096 C C . GLN A 1 144 ? 19.075 1.963 -13.967 1.00 96.62 144 GLN A C 1
ATOM 1098 O O . GLN A 1 144 ? 20.070 2.306 -14.608 1.00 96.62 144 GLN A O 1
ATOM 1103 N N . ALA A 1 145 ? 18.132 1.172 -14.485 1.00 96.38 145 ALA A N 1
ATOM 1104 C CA . ALA A 1 145 ? 18.231 0.547 -15.801 1.00 96.38 145 ALA A CA 1
ATOM 1105 C C . ALA A 1 145 ? 18.358 1.579 -16.937 1.00 96.38 145 ALA A C 1
ATOM 1107 O O . ALA A 1 145 ? 19.116 1.384 -17.888 1.00 96.38 145 ALA A O 1
ATOM 1108 N N . ARG A 1 146 ? 17.646 2.709 -16.857 1.00 95.81 146 ARG A N 1
ATOM 1109 C CA . ARG A 1 146 ? 17.732 3.773 -17.871 1.00 95.81 146 ARG A CA 1
ATOM 1110 C C . ARG A 1 146 ? 19.004 4.609 -17.775 1.00 95.81 146 ARG A C 1
ATOM 1112 O O . ARG A 1 146 ? 19.420 5.146 -18.797 1.00 95.81 146 ARG A O 1
ATOM 1119 N N . SER A 1 147 ? 19.593 4.726 -16.584 1.00 95.62 147 SER A N 1
ATOM 1120 C CA . SER A 1 147 ? 20.841 5.468 -16.368 1.00 95.62 147 SER A CA 1
ATOM 1121 C C . SER A 1 147 ? 22.093 4.720 -16.838 1.00 95.62 147 SER A C 1
ATOM 1123 O O . SER A 1 147 ? 23.101 5.362 -17.124 1.00 95.62 147 SER A O 1
ATOM 1125 N N . GLY A 1 148 ? 22.026 3.388 -16.926 1.00 92.06 148 GLY A N 1
ATOM 1126 C CA . GLY A 1 148 ? 23.119 2.546 -17.408 1.00 92.06 148 GLY A CA 1
ATOM 1127 C C . GLY A 1 148 ? 23.116 2.318 -18.929 1.00 92.06 148 GLY A C 1
ATOM 1128 O O . GLY A 1 148 ? 22.167 2.704 -19.629 1.00 92.06 148 GLY A O 1
ATOM 1129 N N . PRO A 1 149 ? 24.165 1.659 -19.453 1.00 94.31 149 PRO A N 1
ATOM 1130 C CA . PRO A 1 149 ? 24.237 1.219 -20.842 1.00 94.31 149 PRO A CA 1
ATOM 1131 C C . PRO A 1 149 ? 23.029 0.347 -21.253 1.00 94.31 149 PRO A C 1
ATOM 1133 O O . PRO A 1 149 ? 22.566 -0.485 -20.466 1.00 94.31 149 PRO A O 1
ATOM 1136 N N . PRO A 1 150 ? 22.474 0.499 -22.476 1.00 94.19 150 PRO A N 1
ATOM 1137 C CA . PRO A 1 150 ? 21.306 -0.272 -22.918 1.00 94.19 150 PRO A CA 1
ATOM 1138 C C . PRO A 1 150 ? 21.471 -1.799 -22.894 1.00 94.19 150 PRO A C 1
ATOM 1140 O O . PRO A 1 150 ? 20.479 -2.516 -22.768 1.00 94.19 150 PRO A O 1
ATOM 1143 N N . ASP A 1 151 ? 22.696 -2.289 -23.043 1.00 96.12 151 ASP A N 1
ATOM 1144 C CA . ASP A 1 151 ? 23.089 -3.698 -22.998 1.00 96.12 151 ASP A CA 1
ATOM 1145 C C . ASP A 1 151 ? 23.136 -4.276 -21.577 1.00 96.12 151 ASP A C 1
ATOM 1147 O O . ASP A 1 151 ? 22.985 -5.484 -21.423 1.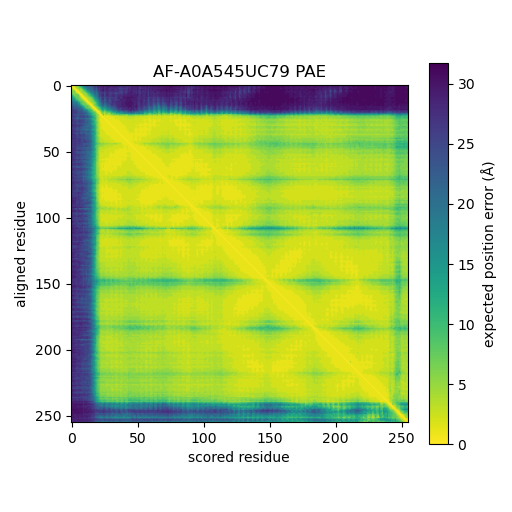00 96.12 151 ASP A O 1
ATOM 1151 N N . GLU A 1 152 ? 23.225 -3.433 -20.545 1.00 95.94 152 GLU A N 1
ATOM 1152 C CA . GLU A 1 152 ? 23.168 -3.853 -19.138 1.00 95.94 152 GLU A CA 1
ATOM 1153 C C . GLU A 1 152 ? 21.738 -3.920 -18.580 1.00 95.94 152 GLU A C 1
ATOM 1155 O O . GLU A 1 152 ? 21.501 -4.526 -17.536 1.00 95.94 152 GLU A O 1
ATOM 1160 N N . ARG A 1 153 ? 20.749 -3.340 -19.272 1.00 95.44 153 ARG A N 1
ATOM 1161 C CA . ARG A 1 153 ? 19.333 -3.355 -18.847 1.00 95.44 153 ARG A CA 1
ATOM 1162 C C . ARG A 1 153 ? 18.770 -4.753 -18.548 1.00 95.44 153 ARG A C 1
ATOM 1164 O O . ARG A 1 153 ? 18.025 -4.862 -17.571 1.00 95.44 153 ARG A O 1
ATOM 1171 N N . PRO A 1 154 ? 19.119 -5.814 -19.305 1.00 97.69 154 PRO A N 1
ATOM 1172 C CA . PRO A 1 154 ? 18.720 -7.187 -18.992 1.00 97.69 154 PRO A CA 1
ATOM 1173 C C . PRO A 1 154 ? 19.127 -7.679 -17.603 1.00 97.69 154 PRO A C 1
ATOM 1175 O O . PRO A 1 154 ? 18.427 -8.509 -17.029 1.00 97.69 154 PRO A O 1
ATOM 1178 N N . ASN A 1 155 ? 20.191 -7.131 -17.009 1.00 97.69 155 ASN A N 1
ATOM 1179 C CA . ASN A 1 155 ? 20.637 -7.528 -15.670 1.00 97.69 155 ASN A CA 1
ATOM 1180 C C . ASN A 1 155 ? 19.606 -7.180 -14.581 1.00 97.69 155 ASN A C 1
ATOM 1182 O O . ASN A 1 155 ? 19.603 -7.787 -13.513 1.00 97.69 155 ASN A O 1
ATOM 1186 N N . TYR A 1 156 ? 18.700 -6.238 -14.861 1.00 98.00 156 TYR A N 1
ATOM 1187 C CA . TYR A 1 156 ? 17.630 -5.827 -13.953 1.00 98.00 156 TYR A CA 1
ATOM 1188 C C . TYR A 1 156 ? 16.335 -6.638 -14.133 1.00 98.00 156 TYR A C 1
ATOM 1190 O O . TYR A 1 156 ? 15.402 -6.466 -13.345 1.00 98.00 156 TYR A O 1
ATOM 1198 N N . ALA A 1 157 ? 16.246 -7.521 -15.138 1.00 97.75 157 ALA A N 1
ATOM 1199 C CA . ALA A 1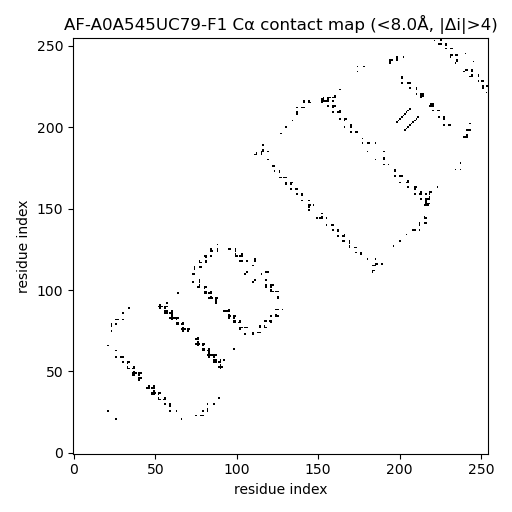 157 ? 15.030 -8.287 -15.422 1.00 97.75 157 ALA A CA 1
ATOM 1200 C C . ALA A 1 157 ? 14.545 -9.133 -14.226 1.00 97.75 157 ALA A C 1
ATOM 1202 O O . ALA A 1 157 ? 13.369 -9.006 -13.883 1.00 97.75 157 ALA A O 1
ATOM 1203 N N . PRO A 1 158 ? 15.398 -9.889 -13.498 1.00 98.19 158 PRO A N 1
ATOM 1204 C CA . PRO A 1 158 ? 14.935 -10.679 -12.352 1.00 98.19 158 PRO A CA 1
ATOM 1205 C C . PRO A 1 158 ? 14.315 -9.821 -11.239 1.00 98.19 158 PRO A C 1
ATOM 1207 O O . PRO A 1 158 ? 13.311 -10.192 -10.630 1.00 98.19 158 PRO A O 1
ATOM 1210 N N . GLN A 1 159 ? 14.887 -8.639 -10.983 1.00 98.06 159 GLN A N 1
ATOM 1211 C CA . GLN A 1 159 ? 14.356 -7.711 -9.986 1.00 98.06 159 GLN A CA 1
ATOM 1212 C C . GLN A 1 159 ? 13.031 -7.090 -10.448 1.00 98.06 159 GLN A C 1
ATOM 1214 O O . GLN A 1 159 ? 12.098 -6.978 -9.653 1.00 98.06 159 GLN A O 1
ATOM 1219 N N . ALA A 1 160 ? 12.929 -6.719 -11.727 1.00 98.25 160 ALA A N 1
ATOM 1220 C CA . ALA A 1 160 ? 11.698 -6.209 -12.322 1.00 98.25 160 ALA A CA 1
ATOM 1221 C C . ALA A 1 160 ? 10.555 -7.238 -12.266 1.00 98.25 160 ALA A C 1
ATOM 1223 O O . ALA A 1 160 ? 9.436 -6.896 -11.887 1.00 98.25 160 ALA A O 1
ATOM 1224 N N . GLU A 1 161 ? 10.839 -8.504 -12.578 1.00 98.38 161 GLU A N 1
ATOM 1225 C CA . GLU A 1 161 ? 9.868 -9.604 -12.522 1.00 98.38 161 GLU A CA 1
ATOM 1226 C C . GLU A 1 161 ? 9.395 -9.881 -11.095 1.00 98.38 161 GLU A C 1
ATOM 1228 O O . GLU A 1 161 ? 8.196 -10.077 -10.866 1.00 98.38 161 GLU A O 1
ATOM 1233 N N . LYS A 1 162 ? 10.305 -9.814 -10.115 1.00 98.44 162 LYS A N 1
ATOM 1234 C CA . LYS A 1 162 ? 9.943 -9.898 -8.698 1.00 98.44 162 LYS A CA 1
ATOM 1235 C C . LYS A 1 162 ? 8.994 -8.766 -8.298 1.00 98.44 162 LYS A C 1
ATOM 1237 O O . LYS A 1 162 ? 7.944 -9.041 -7.730 1.00 98.44 162 LYS A O 1
ATOM 1242 N N . LEU A 1 163 ? 9.324 -7.514 -8.622 1.00 98.50 163 LEU A N 1
ATOM 1243 C CA . LEU A 1 163 ? 8.486 -6.357 -8.281 1.00 98.50 163 LEU A CA 1
ATOM 1244 C C . LEU A 1 163 ? 7.103 -6.428 -8.945 1.00 98.50 163 LEU A C 1
ATOM 1246 O O . LEU A 1 163 ? 6.091 -6.137 -8.310 1.00 98.50 163 LEU A O 1
ATOM 1250 N N . PHE A 1 164 ? 7.038 -6.860 -10.206 1.00 98.25 164 PHE A N 1
ATOM 1251 C CA . PHE A 1 164 ? 5.766 -7.078 -10.893 1.00 98.25 164 PHE A CA 1
ATOM 1252 C C . PHE A 1 164 ? 4.924 -8.167 -10.207 1.00 98.25 164 PHE A C 1
ATOM 1254 O O . PHE A 1 164 ? 3.721 -7.995 -9.997 1.00 98.25 164 PHE A O 1
ATOM 1261 N N . THR A 1 165 ? 5.562 -9.269 -9.808 1.00 98.31 165 THR A N 1
ATOM 1262 C CA . THR A 1 165 ? 4.913 -10.357 -9.061 1.00 98.31 165 THR A CA 1
ATOM 1263 C C . THR A 1 165 ? 4.418 -9.879 -7.694 1.00 98.31 165 THR A C 1
ATOM 1265 O O . THR A 1 165 ? 3.297 -10.199 -7.302 1.00 98.31 165 THR A O 1
ATOM 1268 N N . ASP A 1 166 ? 5.197 -9.049 -6.997 1.00 98.25 166 ASP A N 1
ATOM 1269 C CA . ASP A 1 166 ? 4.812 -8.451 -5.717 1.00 98.25 166 ASP A CA 1
ATOM 1270 C C . ASP A 1 166 ? 3.561 -7.555 -5.873 1.00 98.25 166 ASP A C 1
ATOM 1272 O O . ASP A 1 166 ? 2.642 -7.638 -5.053 1.00 98.25 166 ASP A O 1
ATOM 1276 N N . LEU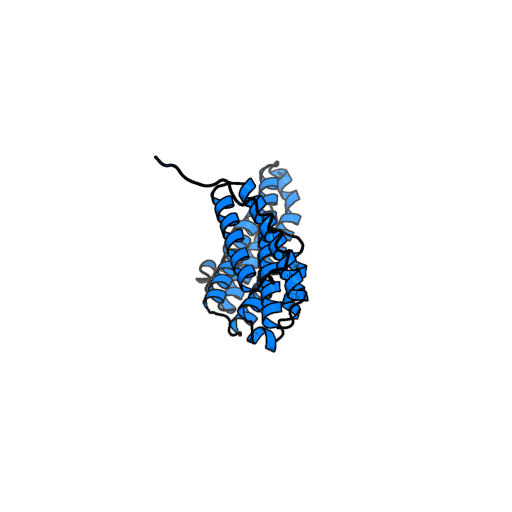 A 1 167 ? 3.439 -6.770 -6.957 1.00 98.00 167 LEU A N 1
ATOM 1277 C CA . LEU A 1 167 ? 2.200 -6.028 -7.253 1.00 98.00 167 LEU A CA 1
ATOM 1278 C C . LEU A 1 167 ? 1.002 -6.961 -7.488 1.00 98.00 167 LEU A C 1
ATOM 1280 O O . LEU A 1 167 ? -0.075 -6.720 -6.941 1.00 98.00 167 LEU A O 1
ATOM 1284 N N . LYS A 1 168 ? 1.182 -8.035 -8.268 1.00 96.88 168 LYS A N 1
ATOM 1285 C CA . LYS A 1 168 ? 0.120 -9.020 -8.536 1.00 96.88 168 LYS A CA 1
ATOM 1286 C C . LYS A 1 168 ? -0.360 -9.703 -7.254 1.00 96.88 168 LYS A C 1
ATOM 1288 O O . LYS A 1 168 ? -1.566 -9.821 -7.047 1.00 96.88 168 LYS A O 1
ATOM 1293 N N . ASN A 1 169 ? 0.564 -10.110 -6.388 1.00 97.38 169 ASN A N 1
ATOM 1294 C CA . ASN A 1 169 ? 0.236 -10.738 -5.110 1.00 97.38 169 ASN A CA 1
ATOM 1295 C C . ASN A 1 169 ? -0.573 -9.785 -4.220 1.00 97.38 169 ASN A C 1
ATOM 1297 O O . ASN A 1 169 ? -1.590 -10.179 -3.651 1.00 97.38 169 ASN A O 1
ATOM 1301 N N . ASN A 1 170 ? -0.174 -8.512 -4.144 1.00 96.88 170 ASN A N 1
ATOM 1302 C CA . ASN A 1 170 ? -0.928 -7.507 -3.397 1.00 96.88 170 ASN A CA 1
ATOM 1303 C C . ASN A 1 170 ? -2.323 -7.253 -3.990 1.00 96.88 170 ASN A C 1
ATOM 1305 O O . ASN A 1 170 ? -3.281 -7.083 -3.233 1.00 96.88 170 ASN A O 1
ATOM 1309 N N . LEU A 1 171 ? -2.465 -7.285 -5.321 1.00 94.81 171 LEU A N 1
ATOM 1310 C CA . LEU A 1 171 ? -3.767 -7.184 -5.980 1.00 94.81 171 LEU A CA 1
ATOM 1311 C C . LEU A 1 171 ? -4.699 -8.343 -5.589 1.00 94.81 171 LEU A C 1
ATOM 1313 O O . LEU A 1 171 ? -5.864 -8.118 -5.260 1.00 94.81 171 LEU A O 1
ATOM 1317 N N . ASP A 1 172 ? -4.199 -9.578 -5.587 1.00 94.00 172 ASP A N 1
ATOM 1318 C CA . ASP A 1 172 ? -5.004 -10.743 -5.200 1.00 94.00 172 ASP A CA 1
ATOM 1319 C C . ASP A 1 172 ? -5.463 -10.653 -3.743 1.00 94.00 172 ASP A C 1
ATOM 1321 O O . ASP A 1 172 ? -6.627 -10.927 -3.429 1.00 94.00 172 ASP A O 1
ATOM 1325 N N . ILE A 1 173 ? -4.569 -10.205 -2.855 1.00 94.69 173 ILE A N 1
ATOM 1326 C CA . ILE A 1 173 ? -4.900 -9.983 -1.449 1.00 94.69 173 ILE A CA 1
ATOM 1327 C C . ILE A 1 173 ? -6.005 -8.928 -1.339 1.00 94.69 173 ILE A C 1
ATOM 1329 O O . ILE A 1 173 ? -7.027 -9.200 -0.709 1.00 94.69 173 ILE A O 1
ATOM 1333 N N . ILE A 1 174 ? -5.856 -7.747 -1.949 1.00 93.75 174 ILE A N 1
ATOM 1334 C CA . ILE A 1 174 ? -6.847 -6.672 -1.784 1.00 93.75 174 ILE A CA 1
ATOM 1335 C C . ILE A 1 174 ? -8.202 -7.014 -2.422 1.00 93.75 174 ILE A C 1
ATOM 1337 O O . ILE A 1 174 ? -9.232 -6.677 -1.844 1.00 93.75 174 ILE A O 1
ATOM 1341 N N . LEU A 1 175 ? -8.239 -7.751 -3.540 1.00 91.88 175 LEU A N 1
ATOM 1342 C CA . LEU A 1 175 ? -9.491 -8.240 -4.138 1.00 91.88 175 LEU A CA 1
ATOM 1343 C C . LEU A 1 175 ? -10.209 -9.254 -3.229 1.00 91.88 175 LEU A C 1
ATOM 1345 O O . LEU A 1 175 ? -11.432 -9.194 -3.066 1.00 91.88 175 LEU A O 1
ATOM 1349 N N . SER A 1 176 ? -9.454 -10.144 -2.579 1.00 91.00 176 SER A N 1
ATOM 1350 C CA . SER A 1 176 ? -9.986 -11.046 -1.551 1.00 91.00 176 SER A CA 1
ATOM 1351 C C . SER A 1 176 ? -10.566 -10.264 -0.364 1.00 91.00 176 SER A C 1
ATOM 1353 O O . SER A 1 176 ? -11.711 -10.490 0.041 1.00 91.00 176 SER A O 1
ATOM 1355 N N . ARG A 1 177 ? -9.830 -9.265 0.147 1.00 91.12 177 ARG A N 1
ATOM 1356 C CA . ARG A 1 177 ? -10.298 -8.407 1.251 1.00 91.12 177 ARG A CA 1
ATOM 1357 C C . ARG A 1 177 ? -11.517 -7.574 0.873 1.00 91.12 177 ARG A C 1
ATOM 1359 O O . ARG A 1 177 ? -12.423 -7.436 1.690 1.00 91.12 177 ARG A O 1
ATOM 1366 N N . ARG A 1 178 ? -11.583 -7.073 -0.361 1.00 91.38 178 ARG A N 1
ATOM 1367 C CA . ARG A 1 178 ? -12.731 -6.324 -0.880 1.00 91.38 178 ARG A CA 1
ATOM 1368 C C . ARG A 1 178 ? -14.023 -7.121 -0.762 1.00 91.38 178 ARG A C 1
ATOM 1370 O O . ARG A 1 178 ? -15.016 -6.570 -0.306 1.00 91.38 178 ARG A O 1
ATOM 1377 N N . THR A 1 179 ? -14.006 -8.404 -1.119 1.00 87.31 179 THR A N 1
ATOM 1378 C CA . THR A 1 179 ? -15.195 -9.270 -1.035 1.00 87.31 179 THR A CA 1
ATOM 1379 C C . THR A 1 179 ? -15.734 -9.342 0.397 1.00 87.31 179 THR A C 1
ATOM 1381 O O . THR A 1 179 ? -16.929 -9.158 0.619 1.00 87.31 179 THR A O 1
ATOM 1384 N N . LEU A 1 180 ? -14.843 -9.513 1.382 1.00 86.69 180 LEU A N 1
ATOM 1385 C CA . LEU A 1 180 ? -15.203 -9.484 2.803 1.00 86.69 180 LEU A CA 1
ATOM 1386 C C . LEU A 1 180 ? -15.773 -8.117 3.215 1.00 86.69 180 LEU A C 1
ATOM 1388 O O . LEU A 1 180 ? -16.823 -8.045 3.849 1.00 86.69 180 LEU A O 1
ATOM 1392 N N . ILE A 1 181 ? -15.114 -7.028 2.822 1.00 91.06 181 ILE A N 1
ATOM 1393 C CA . ILE A 1 181 ? -15.501 -5.658 3.188 1.00 91.06 181 ILE A CA 1
ATOM 1394 C C . ILE A 1 181 ? -16.863 -5.282 2.592 1.00 91.06 181 ILE A C 1
ATOM 1396 O O . ILE A 1 181 ? -17.688 -4.692 3.286 1.00 91.06 181 ILE A O 1
ATOM 1400 N N . MET A 1 182 ? -17.141 -5.670 1.346 1.00 89.88 182 MET A N 1
ATOM 1401 C CA . MET A 1 182 ? -18.437 -5.440 0.697 1.00 89.88 182 MET A CA 1
ATOM 1402 C C . MET A 1 182 ? -19.595 -6.171 1.380 1.00 89.88 182 MET A C 1
ATOM 1404 O O . MET A 1 182 ? -20.734 -5.728 1.273 1.00 89.88 182 MET A O 1
ATOM 1408 N N . SER A 1 183 ? -19.317 -7.276 2.076 1.00 86.38 183 SER A N 1
ATOM 1409 C CA . SER A 1 183 ? -20.319 -8.002 2.867 1.00 86.38 183 SER A CA 1
ATOM 1410 C C . SER A 1 183 ? -20.551 -7.414 4.267 1.00 86.38 183 SER A C 1
ATOM 1412 O O . SER A 1 183 ? -21.369 -7.933 5.021 1.00 86.38 183 SER A O 1
ATOM 1414 N N . SER A 1 184 ? -19.840 -6.339 4.626 1.00 87.19 184 SER A N 1
ATOM 1415 C CA . SER A 1 184 ? -19.902 -5.699 5.944 1.00 87.19 184 SER A CA 1
ATOM 1416 C C . SER A 1 184 ? -20.673 -4.374 5.931 1.00 87.19 184 SER A C 1
ATOM 1418 O O . SER A 1 184 ? -20.885 -3.770 4.882 1.00 87.19 184 SER A O 1
ATOM 1420 N N . ASN A 1 185 ? -21.019 -3.861 7.116 1.00 89.25 185 ASN A N 1
ATOM 1421 C CA . ASN A 1 185 ? -21.706 -2.572 7.301 1.00 89.25 185 ASN A CA 1
ATOM 1422 C C . ASN A 1 185 ? -20.781 -1.343 7.147 1.00 89.25 185 ASN A C 1
ATOM 1424 O O . ASN A 1 185 ? -20.937 -0.342 7.850 1.00 89.25 185 ASN A O 1
ATOM 1428 N N . VAL A 1 186 ? -19.766 -1.412 6.282 1.00 91.62 186 VAL A N 1
ATOM 1429 C CA . VAL A 1 186 ? -18.879 -0.272 6.021 1.00 91.62 186 VAL A CA 1
ATOM 1430 C C . VAL A 1 186 ? -19.591 0.785 5.168 1.00 91.62 186 VAL A C 1
ATOM 1432 O O . VAL A 1 186 ? -20.436 0.468 4.333 1.00 91.62 186 VAL A O 1
ATOM 1435 N N . HIS A 1 187 ? -19.248 2.061 5.361 1.00 91.56 187 HIS A N 1
ATOM 1436 C CA . HIS A 1 187 ? -19.841 3.147 4.581 1.00 91.56 187 HIS A CA 1
ATOM 1437 C C . HIS A 1 187 ? -19.520 2.995 3.076 1.00 91.56 187 HIS A C 1
ATOM 1439 O O . HIS A 1 187 ? -18.362 2.726 2.745 1.00 91.56 187 HIS A O 1
ATOM 1445 N N . PRO A 1 188 ? -20.475 3.228 2.153 1.00 90.38 188 PRO A N 1
ATOM 1446 C CA . PRO A 1 188 ? -20.245 3.078 0.711 1.00 90.38 188 PRO A CA 1
ATOM 1447 C C . PRO A 1 188 ? -19.073 3.899 0.159 1.00 90.38 188 PRO A C 1
ATOM 1449 O O . PRO A 1 188 ? -18.373 3.441 -0.740 1.00 90.38 188 PRO A O 1
ATOM 1452 N N . GLU A 1 189 ? -18.808 5.084 0.718 1.00 90.12 189 GLU A N 1
ATOM 1453 C CA . GLU A 1 189 ? -17.656 5.907 0.312 1.00 90.12 189 GLU A CA 1
ATOM 1454 C C . GLU A 1 189 ? -16.315 5.218 0.581 1.00 90.12 189 GLU A C 1
ATOM 1456 O O . GLU A 1 189 ? -15.382 5.373 -0.199 1.00 90.12 189 GLU A O 1
ATOM 1461 N N . PHE A 1 190 ? -16.213 4.413 1.643 1.00 91.44 190 PHE A N 1
ATOM 1462 C CA . PHE A 1 190 ? -15.001 3.638 1.903 1.00 91.44 190 PHE A CA 1
ATOM 1463 C C . PHE A 1 190 ? -14.760 2.612 0.793 1.00 91.44 190 PHE A C 1
ATOM 1465 O O . PHE A 1 190 ? -13.635 2.464 0.322 1.00 91.44 190 PHE A O 1
ATOM 1472 N N . VAL A 1 191 ? -15.821 1.921 0.361 1.00 90.81 191 VAL A N 1
ATOM 1473 C CA . VAL A 1 191 ? -15.746 0.954 -0.743 1.00 90.81 191 VAL A CA 1
ATOM 1474 C C . VAL A 1 191 ? -15.359 1.665 -2.034 1.00 90.81 191 VAL A C 1
ATOM 1476 O O . VAL A 1 191 ? -14.487 1.184 -2.745 1.00 90.81 191 VAL A O 1
ATOM 1479 N N . LEU A 1 192 ? -15.938 2.837 -2.304 1.00 90.81 192 LEU A N 1
ATOM 1480 C CA . LEU A 1 192 ? -15.592 3.640 -3.475 1.00 90.81 192 LEU A CA 1
ATOM 1481 C C . LEU A 1 192 ? -14.111 4.050 -3.479 1.00 90.81 192 LEU A C 1
ATOM 1483 O O . LEU A 1 192 ? -13.443 3.911 -4.500 1.00 90.81 192 LEU A O 1
ATOM 1487 N N . GLU A 1 193 ? -13.584 4.540 -2.355 1.00 91.75 193 GLU A N 1
ATOM 1488 C CA . GLU A 1 193 ? -12.170 4.917 -2.255 1.00 91.75 193 GLU A CA 1
ATOM 1489 C C . GLU A 1 193 ? -11.239 3.705 -2.352 1.00 91.75 193 GLU A C 1
ATOM 1491 O O . GLU A 1 193 ? -10.215 3.769 -3.029 1.00 91.75 193 GLU A O 1
ATOM 1496 N N . MET A 1 194 ? -11.600 2.574 -1.743 1.00 92.81 194 MET A N 1
ATOM 1497 C CA . MET A 1 194 ? -10.860 1.321 -1.906 1.00 92.81 194 MET A CA 1
ATOM 1498 C C . MET A 1 194 ? -10.844 0.874 -3.375 1.00 92.81 194 MET A C 1
ATOM 1500 O O . MET A 1 194 ? -9.782 0.531 -3.891 1.00 92.81 194 MET A O 1
ATOM 1504 N N . ASP A 1 195 ? -11.983 0.932 -4.063 1.00 92.56 195 ASP A N 1
ATOM 1505 C CA . ASP A 1 195 ? -12.107 0.565 -5.475 1.00 92.56 195 ASP A CA 1
ATOM 1506 C C . ASP A 1 195 ? -11.222 1.443 -6.365 1.00 92.56 195 ASP A C 1
ATOM 1508 O O . ASP A 1 195 ? -10.529 0.912 -7.231 1.00 92.56 195 ASP A O 1
ATOM 1512 N N . LYS A 1 196 ? -11.146 2.755 -6.097 1.00 92.44 196 LYS A N 1
ATOM 1513 C CA . LYS A 1 196 ? -10.212 3.666 -6.784 1.00 92.44 196 LYS A CA 1
ATOM 1514 C C . LYS A 1 196 ? -8.750 3.261 -6.585 1.00 92.44 196 LYS A C 1
ATOM 1516 O O . LYS A 1 196 ? -7.958 3.351 -7.518 1.00 92.44 196 LYS A O 1
ATOM 1521 N N . ARG A 1 197 ? -8.367 2.808 -5.384 1.00 93.81 197 ARG A N 1
ATOM 1522 C CA . ARG A 1 197 ? -6.991 2.345 -5.112 1.00 93.81 197 ARG A CA 1
ATOM 1523 C C . ARG A 1 197 ? -6.680 1.012 -5.789 1.00 93.81 197 ARG A C 1
ATOM 1525 O O . ARG A 1 197 ? -5.564 0.824 -6.265 1.00 93.81 197 ARG A O 1
ATOM 1532 N N . ILE A 1 198 ? -7.653 0.104 -5.861 1.00 93.94 198 ILE A N 1
ATOM 1533 C CA . ILE A 1 198 ? -7.523 -1.155 -6.611 1.00 93.94 198 ILE A CA 1
ATOM 1534 C C . ILE A 1 198 ? -7.392 -0.865 -8.109 1.00 93.94 198 ILE A C 1
ATOM 1536 O O . ILE A 1 198 ? -6.569 -1.480 -8.785 1.00 93.94 198 ILE A O 1
ATOM 1540 N N . GLU A 1 199 ? -8.169 0.088 -8.622 1.00 92.75 199 GLU A N 1
ATOM 1541 C CA . GLU A 1 199 ? -8.069 0.556 -10.001 1.00 92.75 199 GLU A CA 1
ATOM 1542 C 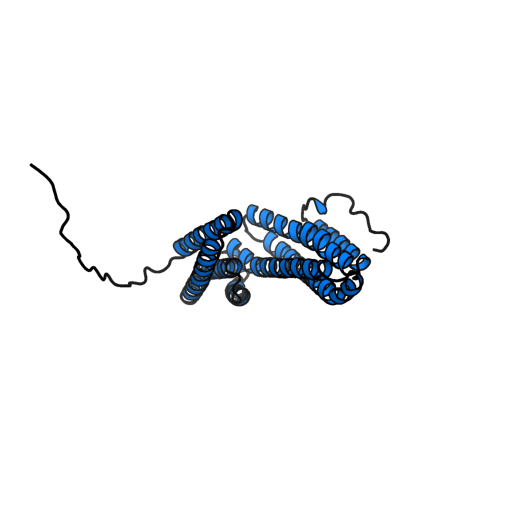C . GLU A 1 199 ? -6.686 1.150 -10.296 1.00 92.75 199 GLU A C 1
ATOM 1544 O O . GLU A 1 199 ? -6.037 0.721 -11.244 1.00 92.75 199 GLU A O 1
ATOM 1549 N N . ASP A 1 200 ? -6.183 2.059 -9.460 1.00 93.81 200 ASP A N 1
ATOM 1550 C CA . ASP A 1 200 ? -4.835 2.623 -9.612 1.00 93.81 200 ASP A CA 1
ATOM 1551 C C . ASP A 1 200 ? -3.741 1.538 -9.614 1.00 93.81 200 ASP A C 1
ATOM 1553 O O . ASP A 1 200 ? -2.869 1.525 -10.488 1.00 93.81 200 ASP A O 1
ATOM 1557 N N . LEU A 1 201 ? -3.827 0.561 -8.701 1.00 95.19 201 LEU A N 1
ATOM 1558 C CA . LEU A 1 201 ? -2.924 -0.592 -8.684 1.00 95.19 201 LEU A CA 1
ATOM 1559 C C . LEU A 1 201 ? -2.950 -1.357 -10.008 1.00 95.19 201 LEU A C 1
ATOM 1561 O O . LEU A 1 201 ? -1.900 -1.654 -10.578 1.00 95.19 201 LEU A O 1
ATOM 1565 N N . LEU A 1 202 ? -4.140 -1.661 -10.507 1.00 93.44 202 LEU A N 1
ATOM 1566 C CA . LEU A 1 202 ? -4.310 -2.464 -11.707 1.00 93.44 202 LEU A CA 1
ATOM 1567 C C . LEU A 1 202 ? -3.870 -1.720 -12.977 1.00 93.44 202 LEU A C 1
ATOM 1569 O O . LEU A 1 202 ? -3.111 -2.268 -13.776 1.00 93.44 202 LEU A O 1
ATOM 1573 N N . CYS A 1 203 ? -4.332 -0.485 -13.167 1.00 91.19 203 CYS A N 1
ATOM 1574 C CA . CYS A 1 203 ? -4.153 0.248 -14.420 1.00 91.19 203 CYS A CA 1
ATOM 1575 C C . CYS A 1 203 ? -2.836 1.042 -14.447 1.00 91.19 203 CYS A C 1
ATOM 1577 O O . CYS A 1 203 ? -2.133 1.057 -15.451 1.00 91.19 203 CYS A O 1
ATOM 1579 N N . GLN A 1 204 ? -2.481 1.729 -13.360 1.00 94.38 204 GLN A N 1
ATOM 1580 C CA . GLN A 1 204 ? -1.291 2.584 -13.351 1.00 94.38 204 GLN A CA 1
ATOM 1581 C C . GLN A 1 204 ? -0.065 1.794 -12.908 1.00 94.38 204 GLN A C 1
ATOM 1583 O O . GLN A 1 204 ? 0.945 1.737 -13.611 1.00 94.38 204 GLN A O 1
ATOM 1588 N N . LYS A 1 205 ? -0.143 1.137 -11.749 1.00 96.25 205 LYS A N 1
ATOM 1589 C CA . LYS A 1 205 ? 1.037 0.505 -11.146 1.00 96.25 205 LYS A CA 1
ATOM 1590 C C . LYS A 1 205 ? 1.418 -0.796 -11.857 1.00 96.25 205 LYS A C 1
ATOM 1592 O O . LYS A 1 205 ? 2.595 -1.002 -12.137 1.00 96.25 205 LYS A O 1
ATOM 1597 N N . MET A 1 206 ? 0.457 -1.656 -12.192 1.00 95.44 206 MET A N 1
ATOM 1598 C CA . MET A 1 206 ? 0.737 -2.922 -12.878 1.00 95.44 206 MET A CA 1
ATOM 1599 C C . MET A 1 206 ? 0.841 -2.770 -14.396 1.00 95.44 206 MET A C 1
ATOM 1601 O O . MET A 1 206 ? 1.884 -3.093 -14.961 1.00 95.44 206 MET A O 1
ATOM 1605 N N . GLU A 1 207 ? -0.224 -2.307 -15.056 1.00 93.81 207 GLU A N 1
ATOM 1606 C CA . GLU A 1 207 ? -0.287 -2.259 -16.523 1.00 93.81 207 GLU A CA 1
ATOM 1607 C C . GLU A 1 207 ? 0.701 -1.264 -17.128 1.00 93.81 207 GLU A C 1
ATOM 1609 O O . GLU A 1 207 ? 1.405 -1.622 -18.064 1.00 93.81 207 GLU A O 1
ATOM 1614 N N . ILE A 1 208 ? 0.787 -0.043 -16.602 1.00 94.31 208 ILE A N 1
ATOM 1615 C CA . ILE A 1 208 ? 1.685 0.970 -17.166 1.00 94.31 208 ILE A CA 1
ATOM 1616 C C . ILE A 1 208 ? 3.094 0.812 -16.590 1.00 94.31 208 ILE A C 1
ATOM 1618 O O . ILE A 1 208 ? 4.039 0.537 -17.330 1.00 94.31 208 ILE A O 1
ATOM 1622 N N . ASN A 1 209 ? 3.253 0.946 -15.272 1.00 96.50 209 ASN A N 1
ATOM 1623 C CA . ASN A 1 209 ? 4.586 1.009 -14.668 1.00 96.50 209 ASN A CA 1
ATOM 1624 C C . ASN A 1 209 ? 5.276 -0.362 -14.633 1.00 96.50 209 ASN A C 1
ATOM 1626 O O . ASN A 1 209 ? 6.443 -0.477 -15.002 1.00 96.50 209 ASN A O 1
ATOM 1630 N N . GLY A 1 210 ? 4.563 -1.410 -14.216 1.00 97.12 210 GLY A N 1
ATOM 1631 C CA . GLY A 1 210 ? 5.101 -2.765 -14.101 1.00 97.12 210 GLY A CA 1
ATOM 1632 C C . GLY A 1 210 ? 5.476 -3.381 -15.451 1.00 97.12 210 GLY A C 1
ATOM 1633 O O . GLY A 1 210 ? 6.617 -3.805 -15.638 1.00 97.12 210 GLY A O 1
ATOM 1634 N N . VAL A 1 211 ? 4.551 -3.392 -16.418 1.00 96.94 211 VAL A N 1
ATOM 1635 C CA . VAL A 1 211 ? 4.849 -3.878 -17.782 1.00 96.94 211 VAL A CA 1
ATOM 1636 C C . VAL A 1 211 ? 5.881 -2.979 -18.467 1.00 96.94 211 VAL A C 1
ATOM 1638 O O . VAL A 1 211 ? 6.783 -3.486 -19.134 1.00 96.94 211 VAL A O 1
ATOM 1641 N N . GLY A 1 212 ? 5.800 -1.659 -18.267 1.00 96.62 212 GLY A N 1
ATOM 1642 C CA . GLY A 1 212 ? 6.781 -0.705 -18.780 1.00 96.62 212 GLY A CA 1
ATOM 1643 C C . GLY A 1 212 ? 8.199 -1.012 -18.299 1.00 96.62 212 GLY A C 1
ATOM 1644 O O . GLY A 1 212 ? 9.118 -1.072 -19.117 1.00 96.62 212 GLY A O 1
ATOM 1645 N N . LEU A 1 213 ? 8.373 -1.297 -17.004 1.00 98.00 213 LEU A N 1
ATOM 1646 C CA . LEU A 1 213 ? 9.662 -1.707 -16.451 1.00 98.00 213 LEU A CA 1
ATOM 1647 C C . LEU A 1 213 ? 10.158 -3.011 -17.088 1.00 98.00 213 LEU A C 1
ATOM 1649 O O . LEU A 1 213 ? 11.313 -3.074 -17.504 1.00 98.00 213 LEU A O 1
ATOM 1653 N N . LEU A 1 214 ? 9.302 -4.030 -17.216 1.00 97.88 214 LEU A N 1
ATOM 1654 C CA . LEU A 1 214 ? 9.675 -5.294 -17.865 1.00 97.88 214 LEU A CA 1
ATOM 1655 C C . LEU A 1 214 ? 10.083 -5.094 -19.327 1.00 97.88 214 LEU A C 1
ATOM 1657 O O . LEU A 1 214 ? 11.020 -5.733 -19.801 1.00 97.88 214 LEU A O 1
ATOM 1661 N N . SER A 1 215 ? 9.442 -4.164 -20.034 1.00 96.94 215 SER A N 1
ATOM 1662 C CA . SER A 1 215 ? 9.863 -3.782 -21.380 1.00 96.94 215 SER A CA 1
ATOM 1663 C C . SER A 1 215 ? 11.228 -3.089 -21.377 1.00 96.94 215 SER A C 1
ATOM 1665 O O . SER A 1 215 ? 12.049 -3.382 -22.248 1.00 96.94 215 SER A O 1
ATOM 1667 N N . THR A 1 216 ? 11.499 -2.191 -20.422 1.00 96.81 216 THR A N 1
ATOM 1668 C CA . THR A 1 216 ? 12.805 -1.522 -20.275 1.00 96.81 216 THR A CA 1
ATOM 1669 C C . THR A 1 216 ? 13.922 -2.535 -20.038 1.00 96.81 216 THR A C 1
ATOM 1671 O O . THR A 1 216 ? 14.991 -2.431 -20.645 1.00 96.81 216 THR A O 1
ATOM 1674 N N . THR A 1 217 ? 13.678 -3.506 -19.159 1.00 97.19 217 THR A N 1
ATOM 1675 C CA . THR A 1 217 ? 14.670 -4.491 -18.712 1.00 97.19 217 THR A CA 1
ATOM 1676 C C . THR A 1 217 ? 14.708 -5.745 -19.579 1.00 97.19 217 THR A C 1
ATOM 1678 O O . THR A 1 217 ? 15.503 -6.630 -19.307 1.00 97.19 217 THR A O 1
ATOM 1681 N N . ARG A 1 218 ? 13.902 -5.833 -20.647 1.00 95.31 218 ARG A N 1
ATOM 1682 C CA . ARG A 1 218 ? 13.772 -7.035 -21.496 1.00 95.31 218 ARG A CA 1
ATOM 1683 C C . ARG A 1 218 ? 13.374 -8.299 -20.709 1.00 95.31 218 ARG A C 1
ATOM 1685 O O . ARG A 1 218 ? 13.818 -9.395 -21.042 1.00 95.31 218 ARG A O 1
ATOM 1692 N N . GLY A 1 219 ? 12.545 -8.136 -19.679 1.00 95.00 219 GLY A N 1
ATOM 1693 C CA . GLY A 1 219 ? 11.906 -9.238 -18.958 1.00 95.00 219 GLY A CA 1
ATOM 1694 C C . GLY A 1 219 ? 10.729 -9.848 -19.730 1.00 95.00 219 GLY A C 1
ATOM 1695 O O . GLY A 1 219 ? 10.463 -9.503 -20.886 1.00 95.00 219 GLY A O 1
ATOM 1696 N N . ASN A 1 220 ? 9.986 -10.749 -19.084 1.00 95.19 220 ASN A N 1
ATOM 1697 C CA . ASN A 1 220 ? 8.872 -11.465 -19.716 1.00 95.19 220 ASN A CA 1
ATOM 1698 C C . ASN A 1 220 ? 7.592 -10.611 -19.889 1.00 95.19 220 ASN A C 1
ATOM 1700 O O . ASN A 1 220 ? 6.594 -10.769 -19.179 1.00 95.19 220 ASN A O 1
ATOM 1704 N N . VAL A 1 221 ? 7.608 -9.706 -20.872 1.00 95.12 221 VAL A N 1
ATOM 1705 C CA . VAL A 1 221 ? 6.471 -8.832 -21.219 1.00 95.12 221 VAL A CA 1
ATOM 1706 C C . VAL A 1 221 ? 5.207 -9.610 -21.625 1.00 95.12 221 VAL A C 1
ATOM 1708 O O . VAL A 1 221 ? 4.143 -9.265 -21.107 1.00 95.12 221 VAL A O 1
ATOM 1711 N N . PRO A 1 222 ? 5.256 -10.655 -22.483 1.00 93.62 222 PRO A N 1
ATOM 1712 C CA . PRO A 1 222 ? 4.049 -11.399 -22.857 1.00 93.62 222 PRO A CA 1
ATOM 1713 C C . PRO A 1 222 ? 3.309 -11.984 -21.648 1.00 93.62 222 PRO A C 1
ATOM 1715 O O . PRO A 1 222 ? 2.099 -11.797 -21.513 1.00 93.62 222 PRO A O 1
ATOM 1718 N N . GLN A 1 223 ? 4.039 -12.605 -20.715 1.00 93.94 223 GLN A N 1
ATOM 1719 C CA . GLN A 1 223 ? 3.450 -13.151 -19.492 1.00 93.94 223 GLN A CA 1
ATOM 1720 C C . GLN A 1 223 ? 2.840 -12.057 -18.607 1.00 93.94 223 GLN A C 1
ATOM 1722 O O . GLN A 1 223 ? 1.765 -12.248 -18.030 1.00 93.94 223 GLN A O 1
ATOM 1727 N N . ALA A 1 224 ? 3.502 -10.903 -18.493 1.00 94.62 224 ALA A N 1
ATOM 1728 C CA . ALA A 1 224 ? 3.004 -9.780 -17.705 1.00 94.62 224 ALA A CA 1
ATOM 1729 C C . ALA A 1 224 ? 1.702 -9.206 -18.281 1.00 94.62 224 ALA A C 1
ATOM 1731 O O . ALA A 1 224 ? 0.741 -8.993 -17.540 1.00 94.62 224 ALA A O 1
ATOM 1732 N N . VAL A 1 225 ? 1.626 -9.050 -19.606 1.00 93.12 225 VAL A N 1
ATOM 1733 C CA . VAL A 1 225 ? 0.410 -8.613 -20.308 1.00 93.12 225 VAL A CA 1
ATOM 1734 C C . VAL A 1 225 ? -0.744 -9.595 -20.070 1.00 93.12 225 VAL A C 1
ATOM 1736 O O . VAL A 1 225 ? -1.842 -9.164 -19.715 1.00 93.12 225 VAL A O 1
ATOM 1739 N N . CYS A 1 226 ? -0.503 -10.909 -20.152 1.00 92.62 226 CYS A N 1
ATOM 1740 C CA . CYS A 1 226 ? -1.523 -11.912 -19.822 1.00 92.62 226 CYS A CA 1
ATOM 1741 C C . CYS A 1 226 ? -1.947 -11.876 -18.354 1.00 92.62 226 CYS A C 1
ATOM 1743 O O . CYS A 1 226 ? -3.123 -12.052 -18.029 1.00 92.62 226 CYS A O 1
ATOM 1745 N N . THR A 1 227 ? -1.004 -11.606 -17.454 1.00 94.50 227 THR A N 1
ATOM 1746 C CA . THR A 1 227 ? -1.282 -11.478 -16.020 1.00 94.50 227 THR A CA 1
ATOM 1747 C C . THR A 1 227 ? -2.200 -10.288 -15.740 1.00 94.50 227 THR A C 1
ATOM 1749 O O . THR A 1 227 ? -3.187 -10.441 -15.020 1.00 94.50 227 THR A O 1
ATOM 1752 N N . VAL A 1 228 ? -1.930 -9.127 -16.348 1.00 93.56 228 VAL A N 1
ATOM 1753 C CA . VAL A 1 228 ? -2.785 -7.931 -16.249 1.00 93.56 228 VAL A CA 1
ATOM 1754 C C . VAL A 1 228 ? -4.162 -8.190 -16.858 1.00 93.56 228 VAL A C 1
ATOM 1756 O O . VAL A 1 228 ? -5.173 -7.872 -16.234 1.00 93.56 228 VAL A O 1
ATOM 1759 N N . TYR A 1 229 ? -4.223 -8.807 -18.041 1.00 91.19 229 TYR A N 1
ATOM 1760 C CA . TYR A 1 229 ? -5.481 -9.166 -18.700 1.00 91.19 229 TYR A CA 1
ATOM 1761 C C . TYR A 1 229 ? -6.378 -10.025 -17.795 1.00 91.19 229 TYR A C 1
ATOM 1763 O O . TYR A 1 229 ? -7.535 -9.680 -17.533 1.00 91.19 229 TYR A O 1
ATOM 1771 N N . ASN A 1 230 ? -5.824 -11.109 -17.244 1.00 91.25 230 ASN A N 1
ATOM 1772 C CA . ASN A 1 230 ? -6.553 -11.997 -16.342 1.00 91.25 230 ASN A CA 1
ATOM 1773 C C . ASN A 1 230 ? -6.955 -11.287 -15.043 1.00 91.25 230 ASN A C 1
ATOM 1775 O O . ASN A 1 230 ? -8.077 -11.466 -14.571 1.00 91.25 230 ASN A O 1
ATOM 1779 N N . ALA A 1 231 ? -6.090 -10.430 -14.496 1.00 91.69 231 ALA A N 1
ATOM 1780 C CA . ALA A 1 231 ? -6.402 -9.631 -13.316 1.00 91.69 231 ALA A CA 1
ATOM 1781 C C . ALA A 1 231 ? -7.582 -8.668 -13.554 1.00 91.69 231 ALA A C 1
ATOM 1783 O O . ALA A 1 231 ? -8.486 -8.594 -12.719 1.00 91.69 231 ALA A O 1
ATOM 1784 N N . LYS A 1 232 ? -7.638 -8.000 -14.715 1.00 91.00 232 LYS A N 1
ATOM 1785 C CA . LYS A 1 232 ? -8.778 -7.155 -15.118 1.00 91.00 232 LYS A CA 1
ATOM 1786 C C . LYS A 1 232 ? -10.074 -7.952 -15.229 1.00 91.00 232 LYS A C 1
ATOM 1788 O O . LYS A 1 232 ? -11.115 -7.498 -14.751 1.00 91.00 232 LYS A O 1
ATOM 1793 N N . LYS A 1 233 ? -10.018 -9.155 -15.810 1.00 88.81 233 LYS A N 1
ATOM 1794 C CA . LYS A 1 233 ? -11.172 -10.060 -15.899 1.00 88.81 233 LYS A CA 1
ATOM 1795 C C . LYS A 1 233 ? -11.682 -10.456 -14.510 1.00 88.81 233 LYS A C 1
ATOM 1797 O O . LYS A 1 233 ? -12.877 -10.318 -14.251 1.00 88.81 233 LYS A O 1
ATOM 1802 N N . THR A 1 234 ? -10.793 -10.879 -13.613 1.00 88.19 234 THR A N 1
ATOM 1803 C CA . THR A 1 234 ? -11.141 -11.241 -12.229 1.00 88.19 234 THR A CA 1
ATOM 1804 C C . THR A 1 234 ? -11.729 -10.055 -11.466 1.00 88.19 234 THR A C 1
ATOM 1806 O O . THR A 1 234 ? -12.764 -10.195 -10.817 1.00 88.19 234 THR A O 1
ATOM 1809 N N . ALA A 1 235 ? -11.131 -8.866 -11.580 1.00 88.19 235 ALA A N 1
ATOM 1810 C CA . ALA A 1 235 ? -11.633 -7.660 -10.924 1.00 88.19 235 ALA A CA 1
ATOM 1811 C C . ALA A 1 235 ? -13.050 -7.290 -11.401 1.00 88.19 235 ALA A C 1
ATOM 1813 O O . ALA A 1 235 ? -13.930 -7.014 -10.584 1.00 88.19 235 ALA A O 1
ATOM 1814 N N . LYS A 1 236 ? -13.306 -7.369 -12.714 1.00 86.31 236 LYS A N 1
ATOM 1815 C CA . LYS A 1 236 ? -14.640 -7.155 -13.298 1.00 86.31 236 LYS A CA 1
ATOM 1816 C C . LYS A 1 236 ? -15.656 -8.187 -12.802 1.00 86.31 236 LYS A C 1
ATOM 1818 O O . LYS A 1 236 ? -16.770 -7.817 -12.441 1.00 86.31 236 LYS A O 1
ATOM 1823 N N . GLN A 1 237 ? -15.278 -9.466 -12.744 1.00 85.06 237 GLN A N 1
ATOM 1824 C CA . GLN A 1 237 ? -16.127 -10.538 -12.204 1.00 85.06 237 GLN A CA 1
ATOM 1825 C C . GLN A 1 237 ? -16.441 -10.341 -10.715 1.00 85.06 237 GLN A C 1
ATOM 1827 O O . GLN A 1 237 ? -17.549 -10.641 -10.283 1.00 85.06 237 GLN A O 1
ATOM 1832 N N . ALA A 1 238 ? -15.510 -9.767 -9.951 1.00 80.88 238 ALA A N 1
ATOM 1833 C CA . ALA A 1 238 ? -15.729 -9.367 -8.563 1.00 80.88 238 ALA A CA 1
ATOM 1834 C C . ALA A 1 238 ? -16.592 -8.092 -8.420 1.00 80.88 238 ALA A C 1
ATOM 1836 O O . ALA A 1 238 ? -16.833 -7.626 -7.307 1.00 80.88 238 ALA A O 1
ATOM 1837 N N . GLY A 1 239 ? -17.062 -7.497 -9.521 1.00 82.94 239 GLY A N 1
ATOM 1838 C CA . GLY A 1 239 ? -17.908 -6.305 -9.509 1.00 82.94 239 GLY A CA 1
ATOM 1839 C C . GLY A 1 239 ? -17.145 -4.996 -9.297 1.00 82.94 239 GLY A C 1
ATOM 1840 O O . GLY A 1 239 ? -17.750 -4.010 -8.868 1.00 82.94 239 GLY A O 1
ATOM 1841 N N . LEU A 1 240 ? -15.832 -4.964 -9.557 1.00 85.31 240 LEU A N 1
ATOM 1842 C CA . LEU A 1 240 ? -15.084 -3.710 -9.639 1.00 85.31 240 LEU A CA 1
ATOM 1843 C C . LEU A 1 240 ? -15.518 -2.957 -10.903 1.00 85.31 240 LEU A C 1
ATOM 1845 O O . LEU A 1 240 ? -15.438 -3.486 -12.011 1.00 85.31 240 LEU A O 1
ATOM 1849 N N . LYS A 1 241 ? -15.966 -1.710 -10.742 1.00 74.31 241 LYS A N 1
ATOM 1850 C CA . LYS A 1 241 ? -16.368 -0.829 -11.851 1.00 74.31 241 LYS A CA 1
ATOM 1851 C C . LYS A 1 241 ? -15.213 0.087 -12.268 1.00 74.31 241 LYS A C 1
ATOM 1853 O O . LYS A 1 241 ? -15.381 1.299 -12.324 1.00 74.31 241 LYS A O 1
ATOM 1858 N N . ALA A 1 242 ? -14.037 -0.487 -12.511 1.00 64.31 242 ALA A N 1
ATOM 1859 C CA . ALA A 1 242 ? -12.861 0.281 -12.912 1.00 64.31 242 ALA A CA 1
ATOM 1860 C C . ALA A 1 242 ? -12.959 0.697 -14.386 1.00 64.31 242 ALA A C 1
ATOM 1862 O O . ALA A 1 242 ? -13.318 -0.116 -15.245 1.00 64.31 242 ALA A O 1
ATOM 1863 N N . SER A 1 243 ? -12.581 1.933 -14.700 1.00 68.19 243 SER A N 1
ATOM 1864 C CA . SER A 1 243 ? -12.602 2.466 -16.066 1.00 68.19 243 SER A CA 1
ATOM 1865 C C . SER A 1 243 ? -11.699 1.665 -17.011 1.00 68.19 243 SER A C 1
ATOM 1867 O O . SER A 1 243 ? -12.114 1.343 -18.120 1.00 68.19 243 SER A O 1
ATOM 1869 N N . CYS A 1 244 ? -10.531 1.202 -16.548 1.00 71.44 244 CYS A N 1
ATOM 1870 C CA . CYS A 1 244 ? -9.632 0.359 -17.352 1.00 71.44 244 CYS A CA 1
ATOM 1871 C C . CYS A 1 244 ? -10.075 -1.115 -17.467 1.00 71.44 244 CYS A C 1
ATOM 1873 O O . CYS A 1 244 ? -9.416 -1.916 -18.138 1.00 71.44 244 CYS A O 1
ATOM 1875 N N . THR A 1 245 ? -11.182 -1.476 -16.808 1.00 62.78 245 THR A N 1
ATOM 1876 C CA . THR A 1 245 ? -11.882 -2.765 -16.954 1.00 62.78 245 THR A CA 1
ATOM 1877 C C . THR A 1 245 ? -13.182 -2.636 -17.761 1.00 62.78 245 THR A C 1
ATOM 1879 O O . THR A 1 245 ? -13.841 -3.644 -18.043 1.00 62.78 245 THR A O 1
ATOM 1882 N N . ALA A 1 246 ? -13.563 -1.407 -18.139 1.00 49.28 246 ALA A N 1
ATOM 1883 C CA . ALA A 1 246 ? -14.744 -1.117 -18.939 1.00 49.28 246 ALA A CA 1
ATOM 1884 C C . ALA A 1 246 ? -14.440 -1.331 -20.432 1.00 49.28 246 ALA A C 1
ATOM 1886 O O . ALA A 1 246 ? -13.499 -0.762 -20.976 1.00 49.28 246 ALA A O 1
ATOM 1887 N N . GLY A 1 247 ? -15.241 -2.178 -21.083 1.00 52.50 247 GLY A N 1
ATOM 1888 C CA . GLY A 1 247 ? -15.050 -2.625 -22.468 1.00 52.50 247 GLY A CA 1
ATOM 1889 C C . GLY A 1 247 ? -14.969 -4.150 -22.599 1.00 52.50 247 GLY A C 1
ATOM 1890 O O . GLY A 1 247 ? -14.874 -4.879 -21.600 1.00 52.50 247 GLY A O 1
ATOM 1891 N N . GLU A 1 248 ? -15.046 -4.642 -23.837 1.00 53.94 248 GLU A N 1
ATOM 1892 C CA . GLU A 1 248 ? -14.503 -5.957 -24.178 1.00 53.94 248 GLU A CA 1
ATOM 1893 C C . GLU A 1 248 ? -12.995 -5.861 -23.981 1.00 53.94 248 GLU A C 1
ATOM 1895 O O . GLU A 1 248 ? -12.302 -5.140 -24.698 1.00 53.94 248 GLU A O 1
ATOM 1900 N N . ILE A 1 249 ? -12.487 -6.517 -22.941 1.00 60.19 249 ILE A N 1
ATOM 1901 C CA . ILE A 1 249 ? -11.048 -6.610 -22.744 1.00 60.19 249 ILE A CA 1
ATOM 1902 C C . ILE A 1 249 ? -10.565 -7.495 -23.895 1.00 60.19 249 ILE A C 1
ATOM 1904 O O . ILE A 1 249 ? -10.826 -8.696 -23.889 1.00 60.19 249 ILE A O 1
ATOM 1908 N N . ALA A 1 250 ? -9.955 -6.899 -24.919 1.00 61.12 250 ALA A N 1
ATOM 1909 C CA . ALA A 1 250 ? -9.432 -7.654 -26.047 1.00 61.12 250 ALA A CA 1
ATOM 1910 C C . ALA A 1 250 ? -8.361 -8.621 -25.530 1.00 61.12 250 ALA A C 1
ATOM 1912 O O . ALA A 1 250 ? -7.402 -8.202 -24.879 1.00 61.12 250 ALA A O 1
ATOM 1913 N N . GLN A 1 251 ? -8.554 -9.915 -25.784 1.00 70.81 251 GLN A N 1
ATOM 1914 C CA . GLN A 1 251 ? -7.592 -10.942 -25.409 1.00 70.81 251 GLN A CA 1
ATOM 1915 C C . GLN A 1 251 ? -6.300 -10.713 -26.202 1.00 70.81 251 GLN A C 1
ATOM 1917 O O . GLN A 1 251 ? -6.343 -10.693 -27.436 1.00 70.81 251 GLN A O 1
ATOM 1922 N N . PRO A 1 252 ? -5.150 -10.511 -25.537 1.00 76.06 252 PRO A N 1
ATOM 1923 C CA . PRO A 1 252 ? -3.879 -10.456 -26.239 1.00 76.06 252 PRO A CA 1
ATOM 1924 C C . PRO A 1 252 ? -3.645 -11.803 -26.929 1.00 76.06 252 PRO A C 1
ATOM 1926 O O . PRO A 1 252 ? -3.938 -12.840 -26.350 1.00 76.06 252 PRO A O 1
ATOM 1929 N N . ALA A 1 253 ? -3.095 -11.799 -28.146 1.00 66.19 253 ALA A N 1
ATOM 1930 C CA . ALA A 1 253 ? -2.999 -12.987 -29.009 1.00 66.19 253 ALA A CA 1
ATOM 1931 C C . ALA A 1 253 ? -2.256 -14.201 -28.405 1.00 66.19 253 ALA A C 1
ATOM 1933 O O . ALA A 1 253 ? -2.338 -15.294 -28.952 1.00 66.19 253 ALA A O 1
ATOM 1934 N N . ASN A 1 254 ? -1.529 -14.003 -27.301 1.00 63.97 254 ASN A N 1
ATOM 1935 C CA . ASN A 1 254 ? -0.716 -15.015 -26.623 1.00 63.97 254 ASN A CA 1
ATOM 1936 C C . ASN A 1 254 ? -1.164 -15.262 -25.169 1.00 63.97 254 ASN A C 1
ATOM 1938 O O . ASN A 1 254 ? -0.385 -15.766 -24.359 1.00 63.97 254 ASN A O 1
ATOM 1942 N N . CYS A 1 255 ? -2.398 -14.874 -24.856 1.00 72.50 255 CYS A N 1
ATOM 1943 C CA . CYS A 1 255 ? -3.153 -15.253 -23.671 1.00 72.50 255 CYS A CA 1
ATOM 1944 C C . CYS A 1 255 ? -4.386 -16.035 -24.147 1.00 72.50 255 CYS A C 1
ATOM 1946 O O . CYS A 1 255 ? -5.030 -16.682 -23.306 1.00 72.50 255 CYS A O 1
#

Foldseek 3Di:
DDDDDDDDDPPPPPPDPPVPPCALVNLVVLLVVLLVQLVVCVVVVVVVSNLVSLVSLQVSLVSLQVSLVVDPDLQSSLSSLLSNLSSCLSSVHPCNLVSLVVSLVSCDPVSCQVNVPSNLSSQLSVLLSLLVVLLVQLVVLLVVLVVDDQVCLLVCQVVLVVSLVSLLVSLVSLLVSLLVSVVYPDDVVVNVVSLVSSLCSLPPRQVPRSLVSCVSSVYDNVVSVQSSLVSLVVCVVSVRPHPVSPDDSDDDPSD

Secondary structure (DSSP, 8-state):
-----------------------HHHHHHHHHHHHHHHHHHHHTT-HHHHHHHHHHHHHHHHHHHHHHHH--SHHHHHHHHHHHHHHHHHTT-TTHHHHHHHHHTT--HHHHHHSHHHHHHHHHHHHHHHHHHHHHHHHHHHHHHHHS-TTTGGGGHHHHHHHHHHHHHHHHHHHHHHHHHHTTT--HHHHHHHHHHHHIIIIIIIIIIIHHHHHHHT--HHHHHHHHHHHHHHHHHTT---GGG-S--PPPTT-

Sequence (255 aa):
MMTLQRFLLVFFVVAMTGCTAFQLRDANQALTIHYQALESAQKNAQWRIAEDARVSLDNLAKDSAAQAEKESDARNKIAFYRVATIATWQSESSELSGYAAKGGKLCDGENFNKAPRDCSMLTVVPVLAAVDQTSAGISQVDKQARSGPPDERPNYAPQAEKLFTDLKNNLDIILSRRTLIMSSNVHPEFVLEMDKRIEDLLCQKMEINGVGLLSTTRGNVPQAVCTVYNAKKTAKQAGLKASCTAGEIAQPANC

Radius of gyration: 23.34 Å; Cα contacts (8 Å, |Δi|>4): 288; chains: 1; bounding box: 46×75×67 Å

pLDDT: mean 88.25, std 17.42, range [28.33, 98.56]